Protein 8A4O (pdb70)

Sequence (194 aa):
PRNPEEFGIFLNNRYLLHNGEGLPKPKDVKETYPECCKWRKYGQWAWLDENNVQCYLGPSYKYHAYSPAKNFDPVPSIQRGACADTANPQDFPQGIPRYTISVPYYLYFNNFYDRRCKVRALVKVPQTDKEKEHWIQAWVVEHNGGNWSTKSGDLGPNGPQEGILDTKLYPKFLNSGDIGVLPNKVEWFFLDINTIG

Secondary structure (DSSP, 8-state):
--SSSSS--HHHHHHHHTTTTSPPPEEGGGG-TT-EEEEESEEEEE-TTS-B------SSEEEEE----B-HHHHHHHSTTTTSPP-TTPPSSS-SSEEEE-GGG-BTTTB--TT-EEEEEE---SS--SEEEEEEEEEE-----BTTBS---TTS------BTTTGGGG------SS-SSPEEEEETT-----

Radius of gyration: 16.45 Å; Cα contacts (8 Å, |Δi|>4): 404; chains: 1; bounding box: 41×44×44 Å

Foldseek 3Di:
DDVVPDDDPQVCCFFVPVVPPHDDAAAQCVVAVQQDQDDDVATARAGPVRHHAATAFEPRHKHFAKEFADACPVLCCPALQVPPDADPPRDDDDDPKEKAEESNHADSPPGHQAFFKKKWWQDDEPVDHTGIDIYTYRHYDQQQADLVGPHVDPRHDRGHMTYPVVVCSNDYPVDPRIHNTTIIMGGHPDDDGD

Nearest PDB structures (foldseek):
  8a4o-assembly1_D-2  TM=1.005E+00  e=1.040E-44  Ustilago hordei
  8a14-assembly2_D  TM=9.625E-01  e=1.846E-29  Mycosarcoma maydis
  6q6h-assembly1_A  TM=5.942E-01  e=3.708E+00  Homo sapiens
  6q6g-assembly1_A  TM=6.039E-01  e=3.708E+00  Homo sapiens

B-factor: mean 28.68, std 12.01, range [16.31, 94.93]

Solvent-accessible surface area: 10694 Å² total

Structure (mmCIF, N/CA/C/O backbone):
data_8A4O
#
_entry.id   8A4O
#
_cell.length_a   69.050
_cell.length_b   69.050
_cell.length_c   232.590
_cell.angle_alpha   90.000
_cell.angle_beta   90.000
_cell.angle_gamma   120.000
#
_symmetry.space_group_name_H-M   'P 61 2 2'
#
loop_
_entity.id
_entity.type
_entity.pdbx_description
1 polymer 'Effector protein Uvi2'
2 water water
#
loop_
_atom_site.group_PDB
_atom_site.id
_atom_site.type_symbol
_atom_site.label_atom_id
_atom_site.label_alt_id
_atom_site.label_comp_id
_atom_site.label_asym_id
_atom_site.label_entity_id
_atom_site.label_seq_id
_atom_site.pdbx_PDB_ins_code
_atom_site.Cartn_x
_atom_site.Cartn_y
_atom_site.Cartn_z
_atom_site.occupancy
_atom_site.B_iso_or_equiv
_atom_site.auth_seq_id
_atom_site.auth_comp_id
_atom_site.auth_asym_id
_atom_site.auth_atom_id
_atom_site.pdbx_PDB_model_num
ATOM 1 N N . PRO A 1 35 ? -6.72380 14.47067 22.97998 1.000 48.31475 47 PRO D N 1
ATOM 2 C CA . PRO A 1 35 ? -7.86505 14.03989 23.80879 1.000 48.03833 47 PRO D CA 1
ATOM 3 C C . PRO A 1 35 ? -8.92484 13.28828 23.00627 1.000 37.44634 47 PRO D C 1
ATOM 4 O O . PRO A 1 35 ? -9.04013 13.44490 21.79896 1.000 36.57190 47 PRO D O 1
ATOM 15 N N . ARG A 1 36 ? -9.71163 12.45734 23.69907 1.000 35.51699 48 ARG D N 1
ATOM 16 C CA . ARG A 1 36 ? -10.74842 11.66415 23.04316 1.000 28.79415 48 ARG D CA 1
ATOM 17 C C . ARG A 1 36 ? -11.84234 12.59537 22.48935 1.000 23.75067 48 ARG D C 1
ATOM 18 O O . ARG A 1 36 ? -12.37834 13.46814 23.18554 1.000 25.46145 48 ARG D O 1
ATOM 39 N N . ASN A 1 37 ? -12.21583 12.31603 21.27209 1.000 22.94355 49 ASN D N 1
ATOM 40 C CA . ASN A 1 37 ? -13.23130 13.10721 20.58669 1.000 22.03114 49 ASN D CA 1
ATOM 41 C C . ASN A 1 37 ? -14.10103 12.14804 19.82475 1.000 23.08331 49 ASN D C 1
ATOM 42 O O . ASN A 1 37 ? -13.64123 11.58677 18.79314 1.000 24.18499 49 ASN D O 1
ATOM 53 N N . PRO A 1 38 ? -15.35101 11.97947 20.16807 1.000 21.10737 50 PRO D N 1
ATOM 54 C CA . PRO A 1 38 ? -16.06471 12.69395 21.24141 1.000 21.05345 50 PRO D CA 1
ATOM 55 C C . PRO A 1 38 ? -15.54534 12.26506 22.62165 1.000 20.80982 50 PRO D C 1
ATOM 56 O O . PRO A 1 38 ? -14.96477 11.20525 22.85714 1.000 20.47249 50 PRO D O 1
ATOM 67 N N . GLU A 1 39 ? -15.77880 13.14982 23.62552 1.000 20.99968 51 GLU D N 1
ATOM 68 C CA A GLU A 1 39 ? -15.29008 12.89328 24.97902 0.662 20.35208 51 GLU D CA 1
ATOM 69 C CA B GLU A 1 39 ? -15.29348 12.89228 24.97507 0.338 20.83818 51 GLU D CA 1
ATOM 70 C C . GLU A 1 39 ? -15.93670 11.65256 25.55731 1.000 22.08788 51 GLU D C 1
ATOM 71 O O . GLU A 1 39 ? -15.26856 10.88377 26.26113 1.000 22.64309 51 GLU D O 1
ATOM 92 N N . PHE A 1 40 ? -17.22452 11.41894 25.22587 1.000 19.84769 52 PHE D N 1
ATOM 93 C CA . PHE A 1 40 ? -17.95730 10.29698 25.79219 1.000 20.15406 52 PHE D CA 1
ATOM 94 C C . PHE A 1 40 ? -18.72644 9.58794 24.69497 1.000 20.05469 52 PHE D C 1
ATOM 95 O O . PHE A 1 40 ? -19.04311 10.20852 23.66820 1.000 20.75461 52 PHE D O 1
ATOM 112 N N . GLY A 1 41 ? -19.06788 8.32822 24.94505 1.000 22.04437 53 GLY D N 1
ATOM 113 C CA . GLY A 1 41 ? -19.91819 7.61410 24.01130 1.000 20.71424 53 GLY D CA 1
ATOM 114 C C . GLY A 1 41 ? -19.14187 7.03001 22.83047 1.000 21.08671 53 GLY D C 1
ATOM 115 O O . GLY A 1 41 ? -17.88873 7.15326 22.69692 1.000 22.35799 53 GLY D O 1
ATOM 119 N N . ILE A 1 42 ? -19.94637 6.48598 21.89721 1.000 19.44312 54 ILE D N 1
ATOM 120 C CA . ILE A 1 42 ? -19.37442 5.84128 20.71845 1.000 20.35348 54 ILE D CA 1
ATOM 121 C C . ILE A 1 42 ? -18.74547 6.87350 19.80437 1.000 21.92329 54 ILE D C 1
ATOM 122 O O . ILE A 1 42 ? -19.11833 8.05713 19.76894 1.000 20.60340 54 ILE D O 1
ATOM 138 N N . PHE A 1 43 ? -17.88588 6.35674 18.92753 1.000 24.12283 55 PHE D N 1
ATOM 139 C CA . PHE A 1 43 ? -17.32247 7.10614 17.80304 1.000 21.06784 55 PHE D CA 1
ATOM 140 C C . PHE A 1 43 ? -18.35598 7.11007 16.68649 1.000 21.13622 55 PHE D C 1
ATOM 141 O O . PHE A 1 43 ? -18.39827 6.22813 15.83952 1.000 21.94230 55 PHE D O 1
ATOM 158 N N . LEU A 1 44 ? -19.22065 8.12806 16.68980 1.000 21.03131 56 LEU D N 1
ATOM 159 C CA . LEU A 1 44 ? -20.35545 8.20503 15.78142 1.000 21.37254 56 LEU D CA 1
ATOM 160 C C . LEU A 1 44 ? -19.87745 8.33466 14.34024 1.000 21.00126 56 LEU D C 1
ATOM 161 O O . LEU A 1 44 ? -20.42364 7.67280 13.43721 1.000 22.50437 56 LEU D O 1
ATOM 177 N N . ASN A 1 45 ? -18.80326 9.11306 14.08928 1.000 20.19103 57 ASN D N 1
ATOM 178 C CA . ASN A 1 45 ? -18.30136 9.23318 12.72884 1.000 21.27053 57 ASN D CA 1
ATOM 179 C C . ASN A 1 45 ? -17.89137 7.86614 12.18368 1.000 22.46434 57 ASN D C 1
ATOM 180 O O . ASN A 1 45 ? -18.25824 7.51184 11.04553 1.000 22.01894 57 ASN D O 1
ATOM 191 N N . ASN A 1 46 ? -17.17590 7.04533 12.96108 1.000 21.71337 58 ASN D N 1
ATOM 192 C CA . ASN A 1 46 ? -16.78050 5.73862 12.47566 1.000 23.18011 58 ASN D CA 1
ATOM 193 C C . ASN A 1 46 ? -17.99762 4.88003 12.14072 1.000 22.69561 58 ASN D C 1
ATOM 194 O O . ASN A 1 46 ? -17.94009 4.10125 11.16340 1.000 22.53993 58 ASN D O 1
ATOM 205 N N . ARG A 1 47 ? -19.08653 4.98130 12.91849 1.000 20.77270 59 ARG D N 1
ATOM 206 C CA . ARG A 1 47 ? -20.23090 4.15350 12.60974 1.000 21.98964 59 ARG D CA 1
ATOM 207 C C . ARG A 1 47 ? -20.79562 4.46871 11.22997 1.000 23.31942 59 ARG D C 1
ATOM 208 O O . ARG A 1 47 ? -21.21263 3.52117 10.53506 1.000 22.94149 59 ARG D O 1
ATOM 229 N N . TYR A 1 48 ? -20.72687 5.71199 10.78077 1.000 20.52898 60 TYR D N 1
ATOM 230 C CA . TYR A 1 48 ? -21.17588 6.05555 9.44257 1.000 20.54902 60 TYR D CA 1
ATOM 231 C C . TYR A 1 48 ? -20.08928 5.78106 8.40769 1.000 22.06908 60 TYR D C 1
ATOM 232 O O . TYR A 1 48 ? -20.40227 5.27315 7.32855 1.000 22.91394 60 TYR D O 1
ATOM 250 N N . LEU A 1 49 ? -18.88459 6.28285 8.62628 1.000 21.46950 61 LEU D N 1
ATOM 251 C CA . LEU A 1 49 ? -17.85718 6.18721 7.58899 1.000 22.46592 61 LEU D CA 1
ATOM 252 C C . LEU A 1 49 ? -17.44156 4.75355 7.34723 1.000 22.65677 61 LEU D C 1
ATOM 253 O O . LEU A 1 49 ? -17.07745 4.40480 6.20993 1.000 26.00679 61 LEU D O 1
ATOM 269 N N . LEU A 1 50 ? -17.37160 3.89243 8.35649 1.000 23.34549 62 LEU D N 1
ATOM 270 C CA . LEU A 1 50 ? -16.91832 2.51651 8.23572 1.000 24.41223 62 LEU D CA 1
ATOM 271 C C . LEU A 1 50 ? -18.05507 1.53243 8.20655 1.000 28.22657 62 LEU D C 1
ATOM 272 O O . LEU A 1 50 ? -17.84745 0.44280 7.68589 1.000 29.56046 62 LEU D O 1
ATOM 288 N N . HIS A 1 51 ? -19.25567 1.87879 8.74455 1.000 23.58221 63 HIS D N 1
ATOM 289 C CA . HIS A 1 51 ? -20.32082 0.89837 8.88076 1.000 22.79759 63 HIS D CA 1
ATOM 290 C C . HIS A 1 51 ? -21.66758 1.41907 8.43134 1.000 22.80738 63 HIS D C 1
ATOM 291 O O . HIS A 1 51 ? -22.68821 0.75273 8.63378 1.000 24.44968 63 HIS D O 1
ATOM 305 N N . ASN A 1 52 ? -21.68590 2.53267 7.69674 1.000 22.99974 64 ASN D N 1
ATOM 306 C CA . ASN A 1 52 ? -22.89395 2.99844 7.01135 1.000 22.43650 64 ASN D CA 1
ATOM 307 C C . ASN A 1 52 ? -24.05160 3.27859 7.95661 1.000 22.61165 64 ASN D C 1
ATOM 308 O O . ASN A 1 52 ? -25.20128 3.21501 7.55083 1.000 23.96699 64 ASN D O 1
ATOM 319 N N . GLY A 1 53 ? -23.78730 3.49629 9.24497 1.000 22.30345 65 GLY D N 1
ATOM 320 C CA . GLY A 1 53 ? -24.87956 3.76685 10.16731 1.000 24.74724 65 GLY D CA 1
ATOM 321 C C . GLY A 1 53 ? -25.46531 2.51170 10.79026 1.000 23.22191 65 GLY D C 1
ATOM 322 O O . GLY A 1 53 ? -26.57547 2.57797 11.37810 1.000 24.24183 65 GLY D O 1
ATOM 326 N N . GLU A 1 54 ? -24.83059 1.34476 10.56013 1.000 23.02526 66 GLU D N 1
ATOM 327 C CA . GLU A 1 54 ? -25.41593 0.10252 11.01358 1.000 23.52747 66 GLU D CA 1
ATOM 328 C C . GLU A 1 54 ? -25.64624 0.17734 12.53327 1.000 24.12687 66 GLU D C 1
ATOM 329 O O . GLU A 1 54 ? -24.84775 0.70066 13.27883 1.000 24.03390 66 GLU D O 1
ATOM 335 N N . GLY A 1 55 ? -26.74220 -0.33487 12.93656 1.000 23.09161 67 GLY D N 1
ATOM 336 C CA . GLY A 1 55 ? -27.11933 -0.45119 14.33257 1.000 23.59953 67 GLY D CA 1
ATOM 337 C C . GLY A 1 55 ? -27.74611 0.78973 14.88956 1.000 25.18383 67 GLY D C 1
ATOM 338 O O . GLY A 1 55 ? -28.07948 0.81579 16.08224 1.000 28.49846 67 GLY D O 1
ATOM 342 N N . LEU A 1 56 ? -27.94057 1.81062 14.13716 1.000 23.65848 68 LEU D N 1
ATOM 343 C CA . LEU A 1 56 ? -28.55278 3.07350 14.52943 1.000 23.15587 68 LEU D CA 1
ATOM 344 C C . LEU A 1 56 ? -29.89421 3.21142 13.83331 1.000 24.68085 68 LEU D C 1
ATOM 345 O O . LEU A 1 56 ? -30.13613 2.60120 12.78158 1.000 26.68637 68 LEU D O 1
ATOM 361 N N . PRO A 1 57 ? -30.81024 3.97918 14.37846 1.000 24.43378 69 PRO D N 1
ATOM 362 C CA . PRO A 1 57 ? -32.13971 4.09395 13.77495 1.000 26.45637 69 PRO D CA 1
ATOM 363 C C . PRO A 1 57 ? -32.08146 4.69891 12.39130 1.000 24.88650 69 PRO D C 1
ATOM 364 O O . PRO A 1 57 ? -31.20626 5.49517 12.07474 1.000 26.57672 69 PRO D O 1
ATOM 375 N N . LYS A 1 58 ? -33.09250 4.35338 11.59381 1.000 27.37288 70 LYS D N 1
ATOM 376 C CA . LYS A 1 58 ? -33.26310 5.00511 10.30902 1.000 27.76995 70 LYS D CA 1
ATOM 377 C C . LYS A 1 58 ? -33.60092 6.48724 10.51476 1.000 27.35970 70 LYS D C 1
ATOM 378 O O . LYS A 1 58 ? -34.26993 6.86211 11.47661 1.000 25.55044 70 LYS D O 1
ATOM 397 N N . PRO A 1 59 ? -33.17958 7.34671 9.61456 1.000 23.66007 71 PRO D N 1
ATOM 398 C CA . PRO A 1 59 ? -33.34520 8.77486 9.84940 1.000 23.03425 71 PRO D CA 1
ATOM 399 C C . PRO A 1 59 ? -34.74592 9.28325 9.65716 1.000 23.19483 71 PRO D C 1
ATOM 400 O O . PRO A 1 59 ? -35.47802 8.81411 8.78766 1.000 24.56133 71 PRO D O 1
ATOM 411 N N . LYS A 1 60 ? -35.04094 10.33900 10.38668 1.000 22.69929 72 LYS D N 1
ATOM 412 C CA . LYS A 1 60 ? -36.19606 11.20140 10.18034 1.000 21.52913 72 LYS D CA 1
ATOM 413 C C . LYS A 1 60 ? -35.66027 12.51340 9.61979 1.000 21.52479 72 LYS D C 1
ATOM 414 O O . LYS A 1 60 ? -34.45209 12.72952 9.51170 1.000 22.06927 72 LYS D O 1
ATOM 433 N N . ASP A 1 61 ? -36.56147 13.38605 9.16657 1.000 22.84122 73 ASP D N 1
ATOM 434 C CA . ASP A 1 61 ? -36.18594 14.67855 8.59673 1.000 20.96171 73 ASP D CA 1
ATOM 435 C C . ASP A 1 61 ? -36.14600 15.69210 9.74015 1.000 21.10587 73 ASP D C 1
ATOM 436 O O . ASP A 1 61 ? -37.14937 15.88453 10.44564 1.000 21.20376 73 ASP D O 1
ATOM 445 N N . VAL A 1 62 ? -35.08926 16.48857 9.81279 1.000 19.11239 74 VAL D N 1
ATOM 446 C CA . VAL A 1 62 ? -35.00662 17.57811 10.80008 1.000 19.08151 74 VAL D CA 1
ATOM 447 C C . VAL A 1 62 ? -36.12905 18.59132 10.66014 1.000 19.95710 74 VAL D C 1
ATOM 448 O O . VAL A 1 62 ? -36.51616 19.21963 11.66649 1.000 19.91739 74 VAL D O 1
ATOM 461 N N . LYS A 1 63 ? -36.74290 18.74090 9.48605 1.000 20.31842 75 LYS D N 1
ATOM 462 C CA . LYS A 1 63 ? -37.90083 19.63898 9.40752 1.000 23.37361 75 LYS D CA 1
ATOM 463 C C . LYS A 1 63 ? -38.99338 19.23341 10.38584 1.000 23.28756 75 LYS D C 1
ATOM 464 O O . LYS A 1 63 ? -39.67912 20.10490 10.96884 1.000 24.60252 75 LYS D O 1
ATOM 483 N N . GLU A 1 64 ? -39.15500 17.95078 10.68630 1.000 21.55305 76 GLU D N 1
ATOM 484 C CA . GLU A 1 64 ? -40.21323 17.54037 11.61824 1.000 25.77078 76 GLU D CA 1
ATOM 485 C C . GLU A 1 64 ? -39.94054 17.93408 13.04371 1.000 23.66472 76 GLU D C 1
ATOM 486 O O . GLU A 1 64 ? -40.87180 17.89718 13.89563 1.000 26.49966 76 GLU D O 1
ATOM 498 N N . THR A 1 65 ? -38.70857 18.31302 13.35693 1.000 20.18182 77 THR D N 1
ATOM 499 C CA . THR A 1 65 ? -38.39241 18.75208 14.70156 1.000 20.85502 77 THR D CA 1
ATOM 500 C C . THR A 1 65 ? -38.96534 20.12508 14.96826 1.000 22.75347 77 THR D C 1
ATOM 501 O O . THR A 1 65 ? -39.04749 20.56194 16.13912 1.000 21.92571 77 THR D O 1
ATOM 512 N N . TYR A 1 66 ? -39.26818 20.91264 13.95143 1.000 20.71692 78 TYR D N 1
ATOM 513 C CA . TYR A 1 66 ? -39.71881 22.30921 14.13098 1.000 20.03700 78 TYR D CA 1
ATOM 514 C C . TYR A 1 66 ? -40.58521 22.74875 12.94231 1.000 20.85294 78 TYR D C 1
ATOM 515 O O . TYR A 1 66 ? -40.19079 23.63448 12.14627 1.000 21.60397 78 TYR D O 1
ATOM 533 N N . PRO A 1 67 ? -41.79138 22.20031 12.80895 1.000 21.71776 79 PRO D N 1
ATOM 534 C CA . PRO A 1 67 ? -42.64028 22.54140 11.67489 1.000 23.06110 79 PRO D CA 1
ATOM 535 C C . PRO A 1 67 ? -42.93948 24.03549 11.60410 1.000 22.87121 79 PRO D C 1
ATOM 536 O O . PRO A 1 67 ? -43.13397 24.58106 10.48798 1.000 24.09038 79 PRO D O 1
ATOM 547 N N . GLU A 1 68 ? -43.02120 24.71189 12.74531 1.000 22.03993 80 GLU D N 1
ATOM 548 C CA . GLU A 1 68 ? -43.40249 26.11198 12.75852 1.000 22.36755 80 GLU D CA 1
ATOM 549 C C . GLU A 1 68 ? -42.21162 27.02323 12.50426 1.000 20.25555 80 GLU D C 1
ATOM 550 O O . GLU A 1 68 ? -42.41740 28.23536 12.45398 1.000 20.79982 80 GLU D O 1
ATOM 562 N N . CYS A 1 69 ? -41.01304 26.48669 12.22495 1.000 19.67155 81 CYS D N 1
ATOM 563 C CA A CYS A 1 69 ? -39.90144 27.34760 11.85829 0.500 19.38015 81 CYS D CA 1
ATOM 564 C CA B CYS A 1 69 ? -39.90144 27.34759 11.85829 0.500 19.37929 81 CYS D CA 1
ATOM 565 C C . CYS A 1 69 ? -39.98806 27.44859 10.33399 1.000 19.47609 81 CYS D C 1
ATOM 566 O O . CYS A 1 69 ? -39.66986 26.51138 9.60179 1.000 20.86994 81 CYS D O 1
ATOM 577 N N . LYS A 1 70 ? -40.48317 28.58153 9.86503 1.000 18.69578 82 LYS D N 1
ATOM 578 C CA . LYS A 1 70 ? -40.84977 28.84019 8.46399 1.000 18.58080 82 LYS D CA 1
ATOM 579 C C . LYS A 1 70 ? -40.25753 30.14448 7.95996 1.000 18.70183 82 LYS D C 1
ATOM 580 O O . LYS A 1 70 ? -39.86507 31.01432 8.73374 1.000 19.34373 82 LYS D O 1
ATOM 599 N N . TRP A 1 71 ? -40.27287 30.31668 6.62780 1.000 17.92397 83 TRP D N 1
ATOM 600 C CA . TRP A 1 71 ? -39.86597 31.55044 5.98692 1.000 18.78856 83 TRP D CA 1
ATOM 601 C C . TRP A 1 71 ? -41.02393 32.49620 6.09330 1.000 19.26902 83 TRP D C 1
ATOM 602 O O . TRP A 1 71 ? -42.10223 32.26718 5.53893 1.000 20.57182 83 TRP D O 1
ATOM 623 N N . ARG A 1 72 ? -40.84319 33.56290 6.84679 1.000 18.61333 84 ARG D N 1
ATOM 624 C CA . ARG A 1 72 ? -41.90235 34.50613 7.15345 1.000 18.82106 84 ARG D CA 1
ATOM 625 C C . ARG A 1 72 ? -41.37900 35.91860 7.12479 1.000 20.63867 84 ARG D C 1
ATOM 626 O O . ARG A 1 72 ? -40.19519 36.16072 7.24030 1.000 20.86644 84 ARG D O 1
ATOM 647 N N . LYS A 1 73 ? -42.26559 36.88892 6.94964 1.000 19.36480 85 LYS D N 1
ATOM 648 C CA . LYS A 1 73 ? -41.91351 38.30851 6.88615 1.000 20.76414 85 LYS D CA 1
ATOM 649 C C . LYS A 1 73 ? -42.21931 38.97812 8.22822 1.000 23.64970 85 LYS D C 1
ATOM 650 O O . LYS A 1 73 ? -43.35280 38.91966 8.73305 1.000 22.38591 85 LYS D O 1
ATOM 669 N N . TYR A 1 74 ? -41.22282 39.60715 8.83105 1.000 22.95414 86 TYR D N 1
ATOM 670 C CA . TYR A 1 74 ? -41.40793 40.47385 10.03803 1.000 20.97667 86 TYR D CA 1
ATOM 671 C C . TYR A 1 74 ? -40.56923 41.76586 9.78345 1.000 25.33515 86 TYR D C 1
ATOM 672 O O . TYR A 1 74 ? -39.35099 41.80360 10.15401 1.000 30.32175 86 TYR D O 1
ATOM 690 N N . GLY A 1 75 ? -41.09047 42.61978 8.93804 1.000 30.87879 87 GLY D N 1
ATOM 691 C CA . GLY A 1 75 ? -40.11765 43.63622 8.51206 1.000 43.16686 87 GLY D CA 1
ATOM 692 C C . GLY A 1 75 ? -39.14474 43.19180 7.45341 1.000 32.68732 87 GLY D C 1
ATOM 693 O O . GLY A 1 75 ? -39.27657 43.68964 6.32208 1.000 41.33440 87 GLY D O 1
ATOM 697 N N . GLN A 1 76 ? -38.34417 42.10524 7.72144 1.000 29.47429 88 GLN D N 1
ATOM 698 C CA . GLN A 1 76 ? -37.66365 41.43192 6.59877 1.000 28.35885 88 GLN D CA 1
ATOM 699 C C . GLN A 1 76 ? -38.09946 39.97273 6.56644 1.000 23.40839 88 GLN D C 1
ATOM 700 O O . GLN A 1 76 ? -38.57483 39.42597 7.54984 1.000 22.33422 88 GLN D O 1
ATOM 714 N N . TRP A 1 77 ? -37.88384 39.28789 5.45653 1.000 20.43652 89 TRP D N 1
ATOM 715 C CA . TRP A 1 77 ? -38.06805 37.82767 5.38753 1.000 19.55029 89 TRP D CA 1
ATOM 716 C C . TRP A 1 77 ? -36.92885 37.09660 6.11386 1.000 21.83130 89 TRP D C 1
ATOM 717 O O . TRP A 1 77 ? -35.73344 37.46773 5.99032 1.000 22.81927 89 TRP D O 1
ATOM 738 N N . ALA A 1 78 ? -37.30684 36.10357 6.89876 1.000 19.33285 90 ALA D N 1
ATOM 739 C CA . ALA A 1 78 ? -36.35222 35.38930 7.76236 1.000 18.30701 90 ALA D CA 1
ATOM 740 C C . ALA A 1 78 ? -36.96343 34.08158 8.17161 1.000 18.03932 90 ALA D C 1
ATOM 741 O O . ALA A 1 78 ? -38.18666 33.91167 8.13132 1.000 19.31873 90 ALA D O 1
ATOM 748 N N . TRP A 1 79 ? -36.13415 33.20293 8.75910 1.000 19.03249 91 TRP D N 1
ATOM 749 C CA . TRP A 1 79 ? -36.63729 31.99669 9.43855 1.000 19.18978 91 TRP D CA 1
ATOM 750 C C . TRP A 1 79 ? -37.19253 32.38477 10.82870 1.000 17.87563 91 TRP D C 1
ATOM 751 O O . TRP A 1 79 ? -36.42388 32.83417 11.71204 1.000 18.97720 91 TRP D O 1
ATOM 772 N N . LEU A 1 80 ? -38.49852 32.28813 10.98495 1.000 18.28461 92 LEU D N 1
ATOM 773 C CA . LEU A 1 80 ? -39.21721 32.76648 12.15874 1.000 17.78577 92 LEU D CA 1
ATOM 774 C C . LEU A 1 80 ? -40.26744 31.75114 12.55342 1.000 18.41918 92 LEU D C 1
ATOM 775 O O . LEU A 1 80 ? -40.90623 31.08934 11.72339 1.000 19.19577 92 LEU D O 1
ATOM 791 N N . ASP A 1 81 ? -40.52002 31.67672 13.86605 1.000 18.88218 93 ASP D N 1
ATOM 792 C CA . ASP A 1 81 ? -41.56762 30.78440 14.36557 1.000 19.00416 93 ASP D CA 1
ATOM 793 C C . ASP A 1 81 ? -42.93677 31.48494 14.34177 1.000 19.64111 93 ASP D C 1
ATOM 794 O O . ASP A 1 81 ? -43.08529 32.58843 13.80726 1.000 20.30743 93 ASP D O 1
ATOM 803 N N . GLU A 1 82 ? -43.94739 30.85092 14.92797 1.000 20.29962 94 GLU D N 1
ATOM 804 C CA . GLU A 1 82 ? -45.31364 31.36442 14.88081 1.000 21.35972 94 GLU D CA 1
ATOM 805 C C . GLU A 1 82 ? -45.52287 32.57843 15.77200 1.000 21.61025 94 GLU D C 1
ATOM 806 O O . GLU A 1 82 ? -46.59218 33.19532 15.71670 1.000 23.28752 94 GLU D O 1
ATOM 818 N N . ASN A 1 83 ? -44.50449 32.91675 16.58997 1.000 20.67295 95 ASN D N 1
ATOM 819 C CA . ASN A 1 83 ? -44.52098 34.11104 17.44245 1.000 21.21174 95 ASN D CA 1
ATOM 820 C C . ASN A 1 83 ? -43.49980 35.13169 16.95926 1.000 21.84848 95 ASN D C 1
ATOM 821 O O . ASN A 1 83 ? -43.18150 36.09953 17.68225 1.000 22.56186 95 ASN D O 1
ATOM 832 N N . ASN A 1 84 ? -43.03819 34.95614 15.72250 1.000 19.54754 96 ASN D N 1
ATOM 833 C CA . ASN A 1 84 ? -42.07965 35.85355 15.12165 1.000 19.80459 96 ASN D CA 1
ATOM 834 C C . ASN A 1 84 ? -40.75445 35.86927 15.87547 1.000 21.09098 96 ASN D C 1
ATOM 835 O O . ASN A 1 84 ? -40.05447 36.88493 15.85008 1.000 21.05712 96 ASN D O 1
ATOM 846 N N . VAL A 1 85 ? -40.36508 34.74090 16.47701 1.000 19.76611 97 VAL D N 1
ATOM 847 C CA . VAL A 1 85 ? -39.04034 34.62421 17.08804 1.000 18.76064 97 VAL D CA 1
ATOM 848 C C . VAL A 1 85 ? -38.12366 33.90495 16.13062 1.000 17.77461 97 VAL D C 1
ATOM 849 O O . VAL A 1 85 ? -38.49194 32.86585 15.55509 1.000 18.56957 97 VAL D O 1
ATOM 862 N N . GLN A 1 86 ? -36.91729 34.43870 15.94743 1.000 18.44705 98 GLN D N 1
ATOM 863 C CA . GLN A 1 86 ? -35.88399 33.80334 15.11270 1.000 18.14607 98 GLN D CA 1
ATOM 864 C C . GLN A 1 86 ? -35.72834 32.35080 15.46210 1.000 17.63950 98 GLN D C 1
ATOM 865 O O . GLN A 1 86 ? -35.65387 32.05200 16.68218 1.000 18.09789 98 GLN D O 1
ATOM 879 N N . CYS A 1 87 ? -35.60414 31.45410 14.51845 1.000 17.68817 99 CYS D N 1
ATOM 880 C CA . CYS A 1 87 ? -35.49076 30.04232 14.80596 1.000 17.70252 99 CYS D CA 1
ATOM 881 C C . CYS A 1 87 ? -34.51073 29.41309 13.85771 1.000 18.34148 99 CYS D C 1
ATOM 882 O O . CYS A 1 87 ? -34.33108 29.91194 12.73328 1.000 18.67243 99 CYS D O 1
ATOM 889 N N . TYR A 1 88 ? -33.88516 28.30711 14.27239 1.000 17.88307 100 TYR D N 1
ATOM 890 C CA . TYR A 1 88 ? -32.94554 27.57823 13.43698 1.000 17.46355 100 TYR D CA 1
ATOM 891 C C . TYR A 1 88 ? -33.01263 26.13194 13.80760 1.000 18.74235 100 TYR D C 1
ATOM 892 O O . TYR A 1 88 ? -33.60044 25.79515 14.85315 1.000 19.64527 100 TYR D O 1
ATOM 910 N N . LEU A 1 89 ? -32.46037 25.26146 12.97882 1.000 18.50452 101 LEU D N 1
ATOM 911 C CA . LEU A 1 89 ? -32.52862 23.82443 13.10558 1.000 17.36742 101 LEU D CA 1
ATOM 912 C C . LEU A 1 89 ? -31.20627 23.17842 13.41799 1.000 18.49825 101 LEU D C 1
ATOM 913 O O . LEU A 1 89 ? -30.16302 23.69973 13.08775 1.000 20.14785 101 LEU D O 1
ATOM 929 N N . GLY A 1 90 ? -31.24500 21.98986 14.02987 1.000 19.36426 102 GLY D N 1
ATOM 930 C CA . GLY A 1 90 ? -30.01516 21.27357 14.40118 1.000 19.98921 102 GLY D CA 1
ATOM 931 C C . GLY A 1 90 ? -30.04664 19.80911 13.96352 1.000 19.07428 102 GLY D C 1
ATOM 932 O O . GLY A 1 90 ? -30.33113 18.89975 14.77156 1.000 19.69234 102 GLY D O 1
ATOM 936 N N . PRO A 1 91 ? -29.85007 19.55744 12.66998 1.000 18.04705 103 PRO D N 1
ATOM 937 C CA . PRO A 1 91 ? -29.85350 18.16177 12.19252 1.000 17.50792 103 PRO D CA 1
ATOM 938 C C . PRO A 1 91 ? -28.75879 17.34163 12.87312 1.000 17.70643 103 PRO D C 1
ATOM 939 O O . PRO A 1 91 ? -27.62704 17.77417 13.01514 1.000 18.13591 103 PRO D O 1
ATOM 950 N N . SER A 1 92 ? -29.12521 16.10388 13.26993 1.000 18.11355 104 SER D N 1
ATOM 951 C CA . SER A 1 92 ? -28.32148 15.18330 14.02054 1.000 16.48457 104 SER D CA 1
ATOM 952 C C . SER A 1 92 ? -28.35875 13.84682 13.28987 1.000 17.39623 104 SER D C 1
ATOM 953 O O . SER A 1 92 ? -29.10387 13.65417 12.33471 1.000 17.44080 104 SER D O 1
ATOM 961 N N . TYR A 1 93 ? -27.66083 12.84350 13.87580 1.000 17.49581 105 TYR D N 1
ATOM 962 C CA . TYR A 1 93 ? -27.69754 11.53476 13.22477 1.000 18.52552 105 TYR D CA 1
ATOM 963 C C . TYR A 1 93 ? -29.10600 10.94793 13.20999 1.000 18.44804 105 TYR D C 1
ATOM 964 O O . TYR A 1 93 ? -29.35446 10.08406 12.38624 1.000 20.17322 105 TYR D O 1
ATOM 982 N N . LYS A 1 94 ? -30.00169 11.35173 14.10193 1.000 18.47139 106 LYS D N 1
ATOM 983 C CA . LYS A 1 94 ? -31.37401 10.89225 14.10323 1.000 19.24738 106 LYS D CA 1
ATOM 984 C C . LYS A 1 94 ? -32.27187 11.69575 13.17348 1.000 19.03265 106 LYS D C 1
ATOM 985 O O . LYS A 1 94 ? -33.25251 11.12595 12.69379 1.000 21.60842 106 LYS D O 1
ATOM 1004 N N . TYR A 1 95 ? -31.99436 12.98299 12.94597 1.000 18.80063 107 TYR D N 1
ATOM 1005 C CA . TYR A 1 95 ? -32.84056 13.88634 12.14917 1.000 17.97875 107 TYR D CA 1
ATOM 1006 C C . TYR A 1 95 ? -31.96246 14.53964 11.11637 1.000 18.97643 107 TYR D C 1
ATOM 1007 O O . TYR A 1 95 ? -31.30567 15.55036 11.38364 1.000 17.98361 107 TYR D O 1
ATOM 1025 N N . HIS A 1 96 ? -31.86548 13.91675 9.94139 1.000 18.78175 108 HIS D N 1
ATOM 1026 C CA . HIS A 1 96 ? -31.00079 14.44729 8.89674 1.000 17.63986 108 HIS D CA 1
ATOM 1027 C C . HIS A 1 96 ? -31.67680 15.65734 8.22595 1.000 18.11451 108 HIS D C 1
ATOM 1028 O O . HIS A 1 96 ? -32.91164 15.78489 8.14792 1.000 19.71311 108 HIS D O 1
ATOM 1043 N N . ALA A 1 97 ? -30.83918 16.51291 7.66263 1.000 17.87135 109 ALA D N 1
ATOM 1044 C CA . ALA A 1 97 ? -31.24403 17.57278 6.75742 1.000 17.76697 109 ALA D CA 1
ATOM 1045 C C . ALA A 1 97 ? -31.17880 17.06526 5.34339 1.000 18.68571 109 ALA D C 1
ATOM 1046 O O . ALA A 1 97 ? -30.26846 16.30934 5.00213 1.000 19.85002 109 ALA D O 1
ATOM 1053 N N . TYR A 1 98 ? -32.08195 17.54643 4.52106 1.000 18.54132 110 TYR D N 1
ATOM 1054 C CA . TYR A 1 98 ? -32.11351 17.23936 3.09806 1.000 17.96071 110 TYR D CA 1
ATOM 1055 C C . TYR A 1 98 ? -32.21706 18.57608 2.37904 1.000 18.65611 110 TYR D C 1
ATOM 1056 O O . TYR A 1 98 ? -33.24480 19.26148 2.42270 1.000 20.83944 110 TYR D O 1
ATOM 1074 N N . SER A 1 99 ? -31.10325 18.99596 1.74146 1.000 17.81352 111 SER D N 1
ATOM 1075 C CA . SER A 1 99 ? -30.93997 20.37086 1.34590 1.000 17.29607 111 SER D CA 1
ATOM 1076 C C . SER A 1 99 ? -30.58169 20.55054 -0.13272 1.000 19.79384 111 SER D C 1
ATOM 1077 O O . SER A 1 99 ? -29.77205 19.78655 -0.66018 1.000 19.62242 111 SER D O 1
ATOM 1085 N N . PRO A 1 100 ? -31.15183 21.53082 -0.82785 1.000 18.89941 112 PRO D N 1
ATOM 1086 C CA . PRO A 1 100 ? -30.71931 21.80520 -2.19942 1.000 19.10929 112 PRO D CA 1
ATOM 1087 C C . PRO A 1 100 ? -29.30990 22.41010 -2.20222 1.000 18.48280 112 PRO D C 1
ATOM 1088 O O . PRO A 1 100 ? -28.99561 23.22764 -1.33248 1.000 20.43337 112 PRO D O 1
ATOM 1099 N N . ALA A 1 101 ? -28.43912 21.95762 -3.08754 1.000 18.93546 113 ALA D N 1
ATOM 1100 C CA . ALA A 1 101 ? -27.00225 22.27709 -2.98506 1.000 19.31356 113 ALA D CA 1
ATOM 1101 C C . ALA A 1 101 ? -26.40984 22.82545 -4.26339 1.000 19.66376 113 ALA D C 1
ATOM 1102 O O . ALA A 1 101 ? -26.61923 22.25984 -5.34250 1.000 21.12580 113 ALA D O 1
ATOM 1109 N N . LYS A 1 102 ? -25.65068 23.88717 -4.14708 1.000 19.74541 114 LYS D N 1
ATOM 1110 C CA . LYS A 1 102 ? -24.77707 24.45239 -5.16787 1.000 18.52600 114 LYS D CA 1
ATOM 1111 C C . LYS A 1 102 ? -23.33209 24.11014 -4.83170 1.000 20.41900 114 LYS D C 1
ATOM 1112 O O . LYS A 1 102 ? -23.05070 23.56660 -3.75482 1.000 20.46170 114 LYS D O 1
ATOM 1131 N N . ASN A 1 103 ? -22.40915 24.45628 -5.69437 1.000 20.99885 115 ASN D N 1
ATOM 1132 C CA . ASN A 1 103 ? -20.99903 24.30972 -5.36657 1.000 21.74739 115 ASN D CA 1
ATOM 1133 C C . ASN A 1 103 ? -20.43840 25.66840 -4.89570 1.000 20.85797 115 ASN D C 1
ATOM 1134 O O . ASN A 1 103 ? -20.99102 26.75128 -5.10713 1.000 22.51834 115 ASN D O 1
ATOM 1145 N N . PHE A 1 104 ? -19.27012 25.58336 -4.26274 1.000 19.47274 116 PHE D N 1
ATOM 1146 C CA . PHE A 1 104 ? -18.48931 26.78979 -3.92374 1.000 18.74261 116 PHE D CA 1
ATOM 1147 C C . PHE A 1 104 ? -16.99560 26.43370 -3.85817 1.000 18.20118 116 PHE D C 1
ATOM 1148 O O . PHE A 1 104 ? -16.60238 25.28977 -3.65505 1.000 19.71795 116 PHE D O 1
ATOM 1165 N N . ASP A 1 105 ? -16.18420 27.51096 -3.99315 1.000 21.08534 117 ASP D N 1
ATOM 1166 C CA . ASP A 1 105 ? -14.73485 27.44072 -3.90884 1.000 20.32471 117 ASP D CA 1
ATOM 1167 C C . ASP A 1 105 ? -14.34356 27.62148 -2.45369 1.000 20.68095 117 ASP D C 1
ATOM 1168 O O . ASP A 1 105 ? -14.51864 28.73269 -1.91740 1.000 21.43752 117 ASP D O 1
ATOM 1177 N N . PRO A 1 106 ? -13.82845 26.61444 -1.76324 1.000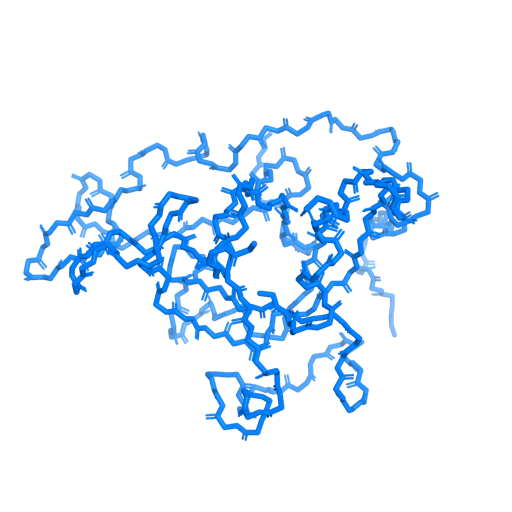 20.27481 118 PRO D N 1
ATOM 1178 C CA . PRO A 1 106 ? -13.53526 26.80101 -0.33136 1.000 21.45574 118 PRO D CA 1
ATOM 1179 C C . PRO A 1 106 ? -12.35036 27.69140 -0.07779 1.000 20.14662 118 PRO D C 1
ATOM 1180 O O . PRO A 1 106 ? -12.25005 28.21240 1.05565 1.000 21.06502 118 PRO D O 1
ATOM 1191 N N . VAL A 1 107 ? -11.45434 27.97279 -1.00426 1.000 19.41441 119 VAL D N 1
ATOM 1192 C CA . VAL A 1 107 ? -10.22853 28.73978 -0.73699 1.000 20.61565 119 VAL D CA 1
ATOM 1193 C C . VAL A 1 107 ? -10.55184 30.17958 -0.33181 1.000 22.54279 119 VAL D C 1
ATOM 1194 O O . VAL A 1 107 ? -10.14064 30.56725 0.78988 1.000 21.78816 119 VAL D O 1
ATOM 1207 N N . PRO A 1 108 ? -11.34675 30.96149 -1.04505 1.000 21.41596 120 PRO D N 1
ATOM 1208 C CA . PRO A 1 108 ? -11.64621 32.34599 -0.55599 1.000 22.96507 120 PRO D CA 1
ATOM 1209 C C . PRO A 1 108 ? -12.46722 32.30741 0.70398 1.000 24.29655 120 PRO D C 1
ATOM 1210 O O . PRO A 1 108 ? -12.34014 33.24105 1.51023 1.000 25.28981 120 PRO D O 1
ATOM 1221 N N . SER A 1 109 ? -13.28502 31.28989 0.91622 1.000 22.79743 121 SER D N 1
ATOM 1222 C CA . SER A 1 109 ? -14.05206 31.21105 2.15947 1.000 23.25110 121 SER D CA 1
ATOM 1223 C C . SER A 1 109 ? -13.12375 31.02752 3.32877 1.000 23.66007 121 SER D C 1
ATOM 1224 O O . SER A 1 109 ? -13.27485 31.69011 4.38920 1.000 24.15059 121 SER D O 1
ATOM 1232 N N . ILE A 1 110 ? -12.16365 30.11261 3.23012 1.000 23.39197 122 ILE D N 1
ATOM 1233 C CA . ILE A 1 110 ? -11.21471 29.86856 4.29453 1.000 25.55008 122 ILE D CA 1
ATOM 1234 C C . ILE A 1 110 ? -10.41615 31.13584 4.57851 1.000 29.88171 122 ILE D C 1
ATOM 1235 O O . ILE A 1 110 ? -10.14044 31.45734 5.76539 1.000 29.09559 122 ILE D O 1
ATOM 1251 N N . GLN A 1 111 ? -10.06588 31.90468 3.53691 1.000 24.91820 123 GLN D N 1
ATOM 1252 C CA . GLN A 1 111 ? -9.27206 33.09620 3.71559 1.000 26.39014 123 GLN D CA 1
ATOM 1253 C C . GLN A 1 111 ? -10.04897 34.24942 4.31121 1.000 29.02439 123 GLN D C 1
ATOM 1254 O O . GLN A 1 111 ? -9.47709 34.99193 5.12982 1.000 29.60215 123 GLN D O 1
ATOM 1268 N N . ARG A 1 112 ? -11.29940 34.48643 3.86712 1.000 24.80004 124 ARG D N 1
ATOM 1269 C CA . ARG A 1 112 ? -11.96231 35.75759 4.15815 1.000 27.36688 124 ARG D CA 1
ATOM 1270 C C . ARG A 1 112 ? -13.48451 35.63852 4.28004 1.000 25.76333 124 ARG D C 1
ATOM 1271 O O . ARG A 1 112 ? -14.16215 36.68162 4.35604 1.000 29.02169 124 ARG D O 1
ATOM 1292 N N . GLY A 1 113 ? -14.03937 34.44092 4.36667 1.000 24.85601 125 GLY D N 1
ATOM 1293 C CA . GLY A 1 113 ? -15.48153 34.23114 4.50604 1.000 22.95612 125 GLY D CA 1
ATOM 1294 C C . GLY A 1 113 ? -15.93112 34.31796 5.97579 1.000 23.78019 125 GLY D C 1
ATOM 1295 O O . GLY A 1 113 ? -15.21653 34.79987 6.84896 1.000 24.92293 125 GLY D O 1
ATOM 1299 N N . ALA A 1 114 ? -17.09850 33.81575 6.21116 1.000 22.12062 126 ALA D N 1
ATOM 1300 C CA . ALA A 1 114 ? -17.79874 34.00460 7.50387 1.000 23.20814 126 ALA D CA 1
ATOM 1301 C C . ALA A 1 114 ? -17.12869 33.31569 8.63658 1.000 26.08005 126 ALA D C 1
ATOM 1302 O O . ALA A 1 114 ? -17.30243 33.73812 9.76998 1.000 23.85786 126 ALA D O 1
ATOM 1309 N N . CYS A 1 115 ? -16.29008 32.36768 8.37399 1.000 21.51729 127 CYS D N 1
ATOM 1310 C CA . CYS A 1 115 ? -15.61863 31.56440 9.35972 1.000 21.88709 127 CYS D CA 1
ATOM 1311 C C . CYS A 1 115 ? -14.11089 31.78997 9.40699 1.000 25.44328 127 CYS D C 1
ATOM 1312 O O . CYS A 1 115 ? -13.41691 31.12811 10.18461 1.000 26.45721 127 CYS D O 1
ATOM 1319 N N . ALA A 1 116 ? -13.62220 32.83714 8.72143 1.000 24.41333 128 ALA D N 1
ATOM 1320 C CA . ALA A 1 116 ? -12.18632 32.97041 8.52739 1.000 26.82152 128 ALA D CA 1
ATOM 1321 C C . ALA A 1 116 ? -11.48838 33.33671 9.82277 1.000 30.75841 128 ALA D C 1
ATOM 1322 O O . ALA A 1 116 ? -10.29996 33.04918 9.97837 1.000 35.62029 128 ALA D O 1
ATOM 1329 N N . ASP A 1 117 ? -12.17185 33.99140 10.76096 1.000 26.02819 129 ASP D N 1
ATOM 1330 C CA . ASP A 1 117 ? -11.56985 34.38163 12.03246 1.000 29.30902 129 ASP D CA 1
ATOM 1331 C C . ASP A 1 117 ? -11.93459 33.42588 13.16258 1.000 26.52298 129 ASP D C 1
ATOM 1332 O O . ASP A 1 117 ? -11.50387 33.66606 14.30947 1.000 31.83230 129 ASP D O 1
ATOM 1341 N N . THR A 1 118 ? -12.63957 32.34913 12.89172 1.000 24.15886 130 THR D N 1
ATOM 1342 C CA . THR A 1 118 ? -12.96400 31.35807 13.91837 1.000 24.15501 130 THR D CA 1
ATOM 1343 C C . THR A 1 118 ? -11.71761 30.58934 14.32237 1.000 25.42411 130 THR D C 1
ATOM 1344 O O . THR A 1 118 ? -11.01245 30.09472 13.45814 1.000 28.20524 130 THR D O 1
ATOM 1355 N N . ALA A 1 119 ? -11.53270 30.39522 15.64639 1.000 29.65951 131 ALA D N 1
ATOM 1356 C CA . ALA A 1 119 ? -10.37639 29.61753 16.07981 1.000 35.41127 131 ALA D CA 1
ATOM 1357 C C . ALA A 1 119 ? -10.47650 28.17607 15.58848 1.000 28.87958 131 ALA D C 1
ATOM 1358 O O . ALA A 1 119 ? -11.56928 27.63391 15.48078 1.000 28.19714 131 ALA D O 1
ATOM 1365 N N . ASN A 1 120 ? -9.34547 27.59109 15.20330 1.000 32.90900 132 ASN D N 1
ATOM 1366 C CA . ASN A 1 120 ? -9.38796 26.18916 14.77470 1.000 29.70179 132 ASN D CA 1
ATOM 1367 C C . ASN A 1 120 ? -9.72294 25.29596 15.96129 1.000 28.01487 132 ASN D C 1
ATOM 1368 O O . ASN A 1 120 ? -9.00790 25.30878 16.96961 1.000 30.74973 132 ASN D O 1
ATOM 1379 N N . PRO A 1 121 ? -10.83586 24.54098 15.89985 1.000 24.69692 133 PRO D N 1
ATOM 1380 C CA . PRO A 1 121 ? -11.20838 23.67723 17.02193 1.000 25.32246 133 PRO D CA 1
ATOM 1381 C C . PRO A 1 121 ? -10.48272 22.33414 16.98844 1.000 26.79429 133 PRO D C 1
ATOM 1382 O O . PRO A 1 121 ? -9.64906 21.98219 16.16273 1.000 25.57081 133 PRO D O 1
ATOM 1393 N N . GLN A 1 122 ? -10.84563 21.50412 17.95517 1.000 24.16779 134 GLN D N 1
ATOM 1394 C CA . GLN A 1 122 ? -10.23041 20.19337 18.09505 1.000 23.35387 134 GLN D CA 1
ATOM 1395 C C . GLN A 1 122 ? -10.40522 19.40710 16.79482 1.000 22.35379 134 GLN D C 1
ATOM 1396 O O . GLN A 1 122 ? -11.49423 19.33054 16.22392 1.000 22.79952 134 GLN D O 1
ATOM 1410 N N . ASP A 1 123 ? -9.27369 18.82946 16.41372 1.000 25.19694 135 ASP D N 1
ATOM 1411 C CA . ASP A 1 123 ? -9.19157 17.96749 15.25948 1.000 26.01994 135 ASP D CA 1
ATOM 1412 C C . ASP A 1 123 ? -9.33550 18.64931 13.90349 1.000 24.87948 135 ASP D C 1
ATOM 1413 O O . ASP A 1 123 ? -9.43531 17.97096 12.84853 1.000 25.24608 135 ASP D O 1
ATOM 1422 N N . PHE A 1 124 ? -9.42868 19.98888 13.85816 1.000 24.36762 136 PHE D N 1
ATOM 1423 C CA . PHE A 1 124 ? -9.49007 20.66879 12.55354 1.000 24.43742 136 PHE D CA 1
ATOM 1424 C C . PHE A 1 124 ? -8.20257 20.43559 11.76242 1.000 24.07384 136 PHE D C 1
ATOM 1425 O O . PHE A 1 124 ? -7.09868 20.44218 12.30307 1.000 27.99167 136 PHE D O 1
ATOM 1442 N N . PRO A 1 125 ? -8.31905 20.10566 10.48576 1.000 24.85820 137 PRO D N 1
ATOM 1443 C CA . PRO A 1 125 ? -7.13873 19.88144 9.64803 1.000 28.88111 137 PRO D CA 1
ATOM 1444 C C . PRO A 1 125 ? -6.22166 21.09066 9.56517 1.000 25.72859 137 PRO D C 1
ATOM 1445 O O . PRO A 1 125 ? -6.65152 22.23560 9.71828 1.000 29.49131 137 PRO D O 1
ATOM 1456 N N . GLN A 1 126 ? -4.98431 20.79159 9.16059 1.000 31.12113 138 GLN D N 1
ATOM 1457 C CA . GLN A 1 126 ? -4.08660 21.81244 8.64733 1.000 37.20052 138 GLN D CA 1
ATOM 1458 C C . GLN A 1 126 ? -4.47845 22.03640 7.17318 1.000 28.39719 138 GLN D C 1
ATOM 1459 O O . GLN A 1 126 ? -4.90780 21.11115 6.48181 1.000 40.13381 138 GLN D O 1
ATOM 1473 N N . GLY A 1 127 ? -4.48948 23.27496 6.75944 1.000 41.57259 139 GLY D N 1
ATOM 1474 C CA . GLY A 1 127 ? -4.73890 23.51161 5.35440 1.000 28.04159 139 GLY D CA 1
ATOM 1475 C C . GLY A 1 127 ? -6.18998 23.34684 5.00735 1.000 29.01486 139 GLY D C 1
ATOM 1476 O O . GLY A 1 127 ? -7.09029 23.52569 5.85164 1.000 28.82661 139 GLY D O 1
ATOM 1480 N N . ILE A 1 128 ? -6.44935 23.11101 3.72501 1.000 23.75564 140 ILE D N 1
ATOM 1481 C CA . ILE A 1 128 ? -7.81008 23.07273 3.21918 1.000 21.83473 140 ILE D CA 1
ATOM 1482 C C . ILE A 1 128 ? -8.37073 21.68339 3.51409 1.000 21.14327 140 ILE D C 1
ATOM 1483 O O . ILE A 1 128 ? -7.76038 20.69118 3.04452 1.000 22.56536 140 ILE D O 1
ATOM 1499 N N . PRO A 1 129 ? -9.47790 21.56037 4.24271 1.000 19.50850 141 PRO D N 1
ATOM 1500 C CA . PRO A 1 129 ? -10.02000 20.22951 4.53682 1.000 19.37868 141 PRO D CA 1
ATOM 1501 C C . PRO A 1 129 ? -10.42974 19.52262 3.24751 1.000 21.01532 141 PRO D C 1
ATOM 1502 O O . PRO A 1 129 ? -10.79963 20.15411 2.25165 1.000 20.67335 141 PRO D O 1
ATOM 1513 N N . ARG A 1 130 ? -10.40865 18.18924 3.24630 1.000 19.92306 142 ARG D N 1
ATOM 1514 C CA . ARG A 1 130 ? -10.77131 17.43494 2.03361 1.000 20.75710 142 ARG D CA 1
ATOM 1515 C C . ARG A 1 130 ? -12.18790 17.72649 1.56039 1.000 20.56566 142 ARG D C 1
ATOM 1516 O O . ARG A 1 130 ? -12.39778 17.95580 0.35019 1.000 20.83575 142 ARG D O 1
ATOM 1537 N N . TYR A 1 131 ? -13.15528 17.79767 2.45472 1.000 17.83438 143 TYR D N 1
ATOM 1538 C CA . TYR A 1 131 ? -14.54915 18.05420 2.13501 1.000 17.90673 143 TYR D CA 1
ATOM 1539 C C . TYR A 1 131 ? -15.01959 19.23456 2.96828 1.000 17.95135 143 TYR D C 1
ATOM 1540 O O . TYR A 1 131 ? -14.87087 19.22420 4.22001 1.000 19.14379 143 TYR D O 1
ATOM 1558 N N . THR A 1 132 ? -15.65342 20.19740 2.33172 1.000 18.41090 144 THR D N 1
ATOM 1559 C CA . THR A 1 132 ? -16.14032 21.40283 3.00032 1.000 17.52145 144 THR D CA 1
ATOM 1560 C C . THR A 1 132 ? -17.55064 21.72934 2.54575 1.000 18.56912 144 THR D C 1
ATOM 1561 O O . THR A 1 132 ? -17.91332 21.45198 1.36647 1.000 18.50307 144 THR D O 1
ATOM 1572 N N . ILE A 1 133 ? -18.33421 22.32420 3.42222 1.000 17.70908 145 ILE D N 1
ATOM 1573 C CA . ILE A 1 133 ? -19.69539 22.75163 3.10584 1.000 17.43953 145 ILE D CA 1
ATOM 1574 C C . ILE A 1 133 ? -19.90935 24.17299 3.63472 1.000 18.46885 145 ILE D C 1
ATOM 1575 O O . ILE A 1 133 ? -19.14906 24.66343 4.50122 1.000 19.18429 145 ILE D O 1
ATOM 1591 N N . SER A 1 134 ? -20.93379 24.84037 3.12045 1.000 17.42491 146 SER D N 1
ATOM 1592 C CA . SER A 1 134 ? -21.44052 26.11526 3.58913 1.000 16.96932 146 SER D CA 1
ATOM 1593 C C . SER A 1 134 ? -22.91599 25.92932 3.92372 1.000 17.71647 146 SER D C 1
ATOM 1594 O O . SER A 1 134 ? -23.63218 25.16506 3.24664 1.000 18.16466 146 SER D O 1
ATOM 1602 N N . VAL A 1 135 ? -23.37371 26.59635 4.97541 1.000 18.00254 147 VAL D N 1
ATOM 1603 C CA . VAL A 1 135 ? -24.78059 26.50067 5.40163 1.000 17.52995 147 VAL D CA 1
ATOM 1604 C C . VAL A 1 135 ? -25.46190 27.85643 5.48639 1.000 16.74961 147 VAL D C 1
ATOM 1605 O O . VAL A 1 135 ? -24.82496 28.88897 5.73540 1.000 17.88522 147 VAL D O 1
ATOM 1618 N N . PRO A 1 136 ? -26.78602 27.86398 5.31131 1.000 16.81464 148 PRO D N 1
ATOM 1619 C CA . PRO A 1 136 ? -27.57912 29.09157 5.45894 1.000 17.32040 148 PRO D CA 1
ATOM 1620 C C . PRO A 1 136 ? -28.13028 29.29863 6.87995 1.000 16.46319 148 PRO D C 1
ATOM 1621 O O . PRO A 1 136 ? -27.99734 28.42670 7.75339 1.000 17.26771 148 PRO D O 1
ATOM 1632 N N . TYR A 1 137 ? -28.81346 30.43262 7.03366 1.000 17.99391 149 TYR D N 1
ATOM 1633 C CA A TYR A 1 137 ? -29.31500 30.86614 8.33556 0.652 17.11533 149 TYR D CA 1
ATOM 1634 C CA B TYR A 1 137 ? -29.32079 30.87002 8.33047 0.348 17.21106 149 TYR D CA 1
ATOM 1635 C C . TYR A 1 137 ? -30.32536 29.91118 8.94372 1.000 17.38844 149 TYR D C 1
ATOM 1636 O O . TYR A 1 137 ? -30.59205 29.99780 10.15210 1.000 18.55338 149 TYR D O 1
ATOM 1669 N N . LEU A 1 138 ? -30.91417 29.00338 8.16651 1.000 17.74704 150 LEU D N 1
ATOM 1670 C CA . LEU A 1 138 ? -31.75083 27.98685 8.73376 1.000 17.88947 150 LEU D CA 1
ATOM 1671 C C . LEU A 1 138 ? -31.02380 27.18022 9.78236 1.000 16.45706 150 LEU D C 1
ATOM 1672 O O . LEU A 1 138 ? -31.68406 26.49514 10.56850 1.000 18.07890 150 LEU D O 1
ATOM 1688 N N . TYR A 1 139 ? -29.68324 27.16408 9.79675 1.000 17.12059 151 TYR D N 1
ATOM 1689 C CA . TYR A 1 139 ? -28.90693 26.29962 10.65913 1.000 17.97461 151 TYR D CA 1
ATOM 1690 C C . TYR A 1 139 ? -27.93944 27.04248 11.58204 1.000 17.22276 151 TYR D C 1
ATOM 1691 O O . TYR A 1 139 ? -27.05969 26.35988 12.11126 1.000 18.02223 151 TYR D O 1
ATOM 1709 N N . PHE A 1 140 ? -28.06387 28.32378 11.84008 1.000 17.15652 152 PHE D N 1
ATOM 1710 C CA . PHE A 1 140 ? -27.14605 28.96391 12.79601 1.000 18.96616 152 PHE D CA 1
ATOM 1711 C C . PHE A 1 140 ? -27.77544 30.20733 13.36515 1.000 17.27562 152 PHE D C 1
ATOM 1712 O O . PHE A 1 140 ? -28.74052 30.78359 12.82840 1.000 18.62793 152 PHE D O 1
ATOM 1729 N N . ASN A 1 141 ? -27.12667 30.69106 14.41613 1.000 17.50876 153 ASN D N 1
ATOM 1730 C CA . ASN A 1 141 ? -27.28176 32.06878 14.92727 1.000 17.32718 153 ASN D CA 1
ATOM 1731 C C . ASN A 1 141 ? -25.94890 32.79761 14.76784 1.000 17.21434 153 ASN D C 1
ATOM 1732 O O . ASN A 1 141 ? -24.89353 32.26377 15.14359 1.000 18.66380 153 ASN D O 1
ATOM 1743 N N . ASN A 1 142 ? -25.92788 33.91194 14.07602 1.000 17.57826 154 ASN D N 1
ATOM 1744 C CA . ASN A 1 142 ? -24.64472 34.49215 13.63692 1.000 18.87971 154 ASN D CA 1
ATOM 1745 C C . ASN A 1 142 ? -23.86069 35.17962 14.70617 1.000 18.47679 154 ASN D C 1
ATOM 1746 O O . ASN A 1 142 ? -22.72818 35.59053 14.47237 1.000 19.96610 154 ASN D O 1
ATOM 1757 N N . PHE A 1 143 ? -24.46126 35.41451 15.89619 1.000 18.83505 155 PHE D N 1
ATOM 1758 C CA . PHE A 1 143 ? -23.73621 35.99499 17.01390 1.000 19.35578 155 PHE D CA 1
ATOM 1759 C C . PHE A 1 143 ? -23.20758 34.93017 17.98452 1.000 19.45814 155 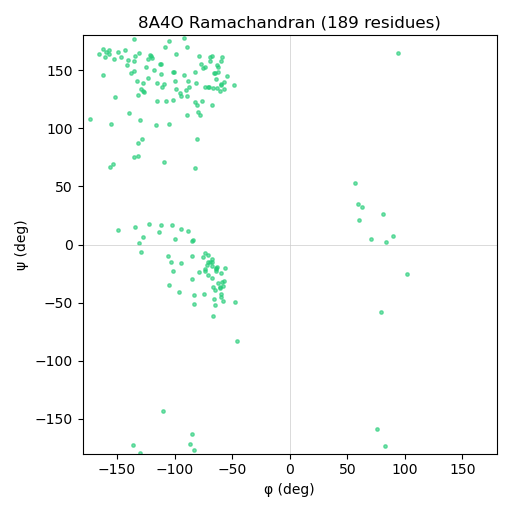PHE D C 1
ATOM 1760 O O . PHE A 1 143 ? -22.10930 35.11417 18.54126 1.000 22.20285 155 PHE D O 1
ATOM 1777 N N . TYR A 1 144 ? -24.01479 33.90102 18.25771 1.000 18.15081 156 TYR D N 1
ATOM 1778 C CA . TYR A 1 144 ? -23.79688 33.04120 19.40685 1.000 17.63583 156 TYR D CA 1
ATOM 1779 C C . TYR A 1 144 ? -23.77591 31.55875 19.12015 1.000 18.92044 156 TYR D C 1
ATOM 1780 O O . TYR A 1 144 ? -23.42883 30.76858 20.02695 1.000 20.09275 156 TYR D O 1
ATOM 1798 N N . ASP A 1 145 ? -24.07380 31.11563 17.90188 1.000 18.45809 157 ASP D N 1
ATOM 1799 C CA . ASP A 1 145 ? -24.10260 29.70293 17.58315 1.000 16.84194 157 ASP D CA 1
ATOM 1800 C C . ASP A 1 145 ? -23.88389 29.57162 16.08221 1.000 17.59649 157 ASP D C 1
ATOM 1801 O O . ASP A 1 145 ? -24.74702 29.16795 15.29935 1.000 18.18863 157 ASP D O 1
ATOM 1810 N N . ARG A 1 146 ? -22.65087 29.95816 15.72988 1.000 19.05508 158 ARG D N 1
ATOM 1811 C CA . ARG A 1 146 ? -22.32289 30.15646 14.33109 1.000 18.88451 158 ARG D CA 1
ATOM 1812 C C . ARG A 1 146 ? -22.05117 28.92022 13.53863 1.000 19.14182 158 ARG D C 1
ATOM 1813 O O . ARG A 1 146 ? -22.17479 28.94559 12.29758 1.000 19.32166 158 ARG D O 1
ATOM 1834 N N . ARG A 1 147 ? -21.66763 27.84865 14.21278 1.000 18.25247 159 ARG D N 1
ATOM 1835 C CA . ARG A 1 147 ? -21.46036 26.55307 13.55926 1.000 18.06198 159 ARG D CA 1
ATOM 1836 C C . ARG A 1 147 ? -20.39243 26.69679 12.47947 1.000 19.90711 159 ARG D C 1
ATOM 1837 O O . ARG A 1 147 ? -20.37524 25.95505 11.49283 1.000 22.33617 159 ARG D O 1
ATOM 1858 N N . CYS A 1 148 ? -19.43062 27.53519 12.74453 1.000 19.45962 160 CYS D N 1
ATOM 1859 C CA . CYS A 1 148 ? -18.25766 27.67653 11.94338 1.000 19.25726 160 CYS D CA 1
ATOM 1860 C C . CYS A 1 148 ? -17.21887 26.66202 12.43543 1.000 18.74809 160 CYS D C 1
ATOM 1861 O O . CYS A 1 148 ? -16.91661 26.51967 13.62756 1.000 20.75024 160 CYS D O 1
ATOM 1868 N N . LYS A 1 149 ? -16.57882 25.98166 11.44854 1.000 18.77780 161 LYS D N 1
ATOM 1869 C CA . LYS A 1 149 ? -15.53150 24.95481 11.74318 1.000 21.05544 161 LYS D CA 1
ATOM 1870 C C . LYS A 1 149 ? -16.10663 23.89386 12.65751 1.000 20.42016 161 LYS D C 1
ATOM 1871 O O . LYS A 1 149 ? -15.56498 23.61189 13.74306 1.000 22.06286 161 LYS D O 1
ATOM 1890 N N . VAL A 1 150 ? -17.23276 23.33115 12.25902 1.000 18.03276 162 VAL D N 1
ATOM 1891 C CA . VAL A 1 150 ? -17.80833 22.15253 12.90276 1.000 18.08143 162 VAL D CA 1
ATOM 1892 C C . VAL A 1 150 ? -17.91382 21.01810 11.91094 1.000 18.04136 162 VAL D C 1
ATOM 1893 O O . VAL A 1 150 ? -17.91489 21.23911 10.68377 1.000 17.64645 162 VAL D O 1
ATOM 1906 N N . ARG A 1 151 ? -18.03914 19.80722 12.41800 1.000 18.53205 163 ARG D N 1
ATOM 1907 C CA . ARG A 1 151 ? -18.07464 18.62430 11.57059 1.000 18.16268 163 ARG D CA 1
ATOM 1908 C C . ARG A 1 151 ? -19.49383 18.30032 11.12855 1.000 18.68850 163 ARG D C 1
ATOM 1909 O O . ARG A 1 151 ? -20.44847 18.31139 11.91354 1.000 18.32203 163 ARG D O 1
ATOM 1930 N N . ALA A 1 152 ? -19.63447 17.88699 9.87466 1.000 18.78830 164 ALA D N 1
ATOM 1931 C CA . ALA A 1 152 ? -20.89875 17.45987 9.29078 1.000 18.10407 164 ALA D CA 1
ATOM 1932 C C . ALA A 1 152 ? -20.66967 16.14742 8.56558 1.000 18.70585 164 ALA D C 1
ATOM 1933 O O . ALA A 1 152 ? -19.62122 16.05202 7.89468 1.000 24.43892 164 ALA D O 1
ATOM 1940 N N . LEU A 1 153 ? -21.57245 15.20879 8.63562 1.000 16.31293 165 LEU D N 1
ATOM 1941 C CA . LEU A 1 153 ? -21.47220 14.00553 7.77971 1.000 17.38944 165 LEU D CA 1
ATOM 1942 C C . LEU A 1 153 ? -22.42199 14.24221 6.62009 1.000 18.78236 165 LEU D C 1
ATOM 1943 O O . LEU A 1 153 ? -23.53084 14.78268 6.76118 1.000 17.90253 165 LEU D O 1
ATOM 1959 N N . VAL A 1 154 ? -21.98818 13.83925 5.41559 1.000 17.59175 166 VAL D N 1
ATOM 1960 C CA . VAL A 1 154 ? -22.74233 14.02720 4.15707 1.000 18.43814 166 VAL D CA 1
ATOM 1961 C C . VAL A 1 154 ? -22.83407 12.67460 3.47950 1.000 18.52462 166 VAL D C 1
ATOM 1962 O O . VAL A 1 154 ? -21.82541 11.95242 3.38098 1.000 18.61418 166 VAL D O 1
ATOM 1975 N N . LYS A 1 155 ? -24.03528 12.29676 3.04500 1.000 17.65938 167 LYS D N 1
ATOM 1976 C CA . LYS A 1 155 ? -24.23353 11.01103 2.35948 1.000 17.85005 167 LYS D CA 1
ATOM 1977 C C . LYS A 1 155 ? -24.02333 11.20961 0.85231 1.000 19.62417 167 LYS D C 1
ATOM 1978 O O . LYS A 1 155 ? -24.70754 12.03707 0.24689 1.000 19.36080 167 LYS D O 1
ATOM 1997 N N . VAL A 1 156 ? -23.15562 10.37299 0.27276 1.000 19.26323 168 VAL D N 1
ATOM 1998 C CA . VAL A 1 156 ? -22.89105 10.36201 -1.17821 1.000 18.96755 168 VAL D CA 1
ATOM 1999 C C . VAL A 1 156 ? -23.59809 9.11936 -1.73477 1.000 18.89057 168 VAL D C 1
ATOM 2000 O O . VAL A 1 156 ? -23.16365 7.97312 -1.52446 1.000 21.53783 168 VAL D O 1
ATOM 2013 N N . PRO A 1 157 ? -24.74350 9.24160 -2.39561 1.000 22.03668 169 PRO D N 1
ATOM 2014 C CA . PRO A 1 157 ? -25.45874 8.06073 -2.88776 1.000 22.63725 169 PRO D CA 1
ATOM 2015 C C . PRO A 1 157 ? -24.71509 7.34324 -3.99594 1.000 21.91075 169 PRO D C 1
ATOM 2016 O O . PRO A 1 157 ? -23.79415 7.89467 -4.60944 1.000 23.30102 169 PRO D O 1
ATOM 2027 N N . GLN A 1 158 ? -25.10501 6.08178 -4.23229 1.000 21.52749 170 GLN D N 1
ATOM 2028 C CA . GLN A 1 158 ? -24.52076 5.35661 -5.37365 1.000 22.05847 170 GLN D CA 1
ATOM 2029 C C . GLN A 1 158 ? -24.81429 6.08693 -6.68184 1.000 25.55753 170 GLN D C 1
ATOM 2030 O O . GLN A 1 158 ? -25.92707 6.58578 -6.93568 1.000 25.27188 170 GLN D O 1
ATOM 2044 N N . THR A 1 159 ? -23.79382 6.12101 -7.51156 1.000 23.80620 171 THR D N 1
ATOM 2045 C CA . THR A 1 159 ? -23.94129 6.59890 -8.88411 1.000 25.02565 171 THR D CA 1
ATOM 2046 C C . THR A 1 159 ? -23.19863 5.63604 -9.77872 1.000 25.45077 171 THR D C 1
ATOM 2047 O O . THR A 1 159 ? -22.72500 4.60038 -9.35626 1.000 27.30247 171 THR D O 1
ATOM 2058 N N . ASP A 1 160 ? -23.06173 5.94722 -11.06930 1.000 25.01336 172 ASP D N 1
ATOM 2059 C CA . ASP A 1 160 ? -22.27988 5.11552 -11.95487 1.000 26.27908 172 ASP D CA 1
ATOM 2060 C C . ASP A 1 160 ? -20.81408 5.08246 -11.57990 1.000 26.29807 172 ASP D C 1
ATOM 2061 O O . ASP A 1 160 ? -20.08375 4.18226 -12.00802 1.000 31.48551 172 ASP D O 1
ATOM 2070 N N . LYS A 1 161 ? -20.34403 6.07152 -10.82491 1.000 27.19509 173 LYS D N 1
ATOM 2071 C CA . LYS A 1 161 ? -18.97469 6.15111 -10.41599 1.000 27.57270 173 LYS D CA 1
ATOM 2072 C C . LYS A 1 161 ? -18.73645 5.77869 -8.94681 1.000 29.64515 173 LYS D C 1
ATOM 2073 O O . LYS A 1 161 ? -17.65121 5.29030 -8.67507 1.000 40.12526 173 LYS D O 1
ATOM 2092 N N . GLU A 1 162 ? -19.68655 6.11940 -8.06736 1.000 27.74854 174 GLU D N 1
ATOM 2093 C CA . GLU A 1 162 ? -19.50577 6.08291 -6.63671 1.000 29.29798 174 GLU D CA 1
ATOM 2094 C C . GLU A 1 162 ? -20.35533 4.98366 -6.03678 1.000 25.18010 174 GLU D C 1
ATOM 2095 O O . GLU A 1 162 ? -21.51015 4.87849 -6.36513 1.000 27.29946 174 GLU D O 1
ATOM 2107 N N . LYS A 1 163 ? -19.80267 4.18823 -5.11086 1.000 29.35665 175 LYS D N 1
ATOM 2108 C CA . LYS A 1 163 ? -20.64409 3.41167 -4.19923 1.000 26.65400 175 LYS D CA 1
ATOM 2109 C C . LYS A 1 163 ? -21.23515 4.32274 -3.19386 1.000 24.05239 175 LYS D C 1
ATOM 2110 O O . LYS A 1 163 ? -20.70227 5.38677 -2.87235 1.000 25.00903 175 LYS D O 1
ATOM 2129 N N . GLU A 1 164 ? -22.37916 3.93835 -2.68389 1.000 23.87145 176 GLU D N 1
ATOM 2130 C CA . GLU A 1 164 ? -22.96487 4.69900 -1.58241 1.000 23.18642 176 GLU D CA 1
ATOM 2131 C C . GLU A 1 164 ? -22.04187 4.70914 -0.35839 1.000 23.28609 176 GLU D C 1
ATOM 2132 O O . GLU A 1 164 ? -21.46449 3.67907 0.01466 1.000 25.52036 176 GLU D O 1
ATOM 2144 N N . HIS A 1 165 ? -21.85531 5.90658 0.18314 1.000 21.57343 177 HIS D N 1
ATOM 2145 C CA . HIS A 1 165 ? -21.01918 6.00251 1.35784 1.000 21.92994 177 HIS D CA 1
ATOM 2146 C C . HIS A 1 165 ? -21.23466 7.36721 1.98297 1.000 20.46992 177 HIS D C 1
ATOM 2147 O O . HIS A 1 165 ? -21.67231 8.30012 1.34557 1.000 22.86937 177 HIS D O 1
ATOM 2161 N N . TRP A 1 166 ? -20.79905 7.49258 3.23676 1.000 18.37415 178 TRP D N 1
ATOM 2162 C CA . TRP A 1 166 ? -20.76285 8.75380 3.94846 1.000 18.20803 178 TRP D CA 1
ATOM 2163 C C . TRP A 1 166 ? -19.35044 9.34970 3.95104 1.000 19.51546 178 TRP D C 1
ATOM 2164 O O . TRP A 1 166 ? -18.33466 8.63487 3.93539 1.000 20.78752 178 TRP D O 1
ATOM 2185 N N . ILE A 1 167 ? -19.29291 10.68238 3.96017 1.000 18.77759 179 ILE D N 1
ATOM 2186 C CA . ILE A 1 167 ? -18.06052 11.42051 4.13965 1.000 20.37568 179 ILE D CA 1
ATOM 2187 C C . ILE A 1 167 ? -18.17866 12.35855 5.31663 1.000 19.21372 179 ILE D C 1
ATOM 2188 O O . ILE A 1 167 ? -19.29760 12.72675 5.72152 1.000 18.97719 179 ILE D O 1
ATOM 2204 N N . GLN A 1 168 ? -17.03125 12.77933 5.84247 1.000 18.40979 180 GLN D N 1
ATOM 2205 C CA . GLN A 1 168 ? -16.99303 13.81408 6.87892 1.000 19.04845 180 GLN D CA 1
ATOM 2206 C C . GLN A 1 168 ? -16.46897 15.11903 6.32641 1.000 18.77142 180 GLN D C 1
ATOM 2207 O O . GLN A 1 168 ? -15.35801 15.16400 5.76789 1.000 21.13733 180 GLN D O 1
ATOM 2221 N N . ALA A 1 169 ? -17.25935 16.16645 6.46262 1.000 18.52393 181 ALA D N 1
ATOM 2222 C CA . ALA A 1 169 ? -16.91530 17.46289 5.95639 1.000 17.54429 181 ALA D CA 1
ATOM 2223 C C . ALA A 1 169 ? -16.87063 18.44654 7.09358 1.000 17.99328 181 ALA D C 1
ATOM 2224 O O . ALA A 1 169 ? -17.25130 18.15122 8.24258 1.000 18.93122 181 ALA D O 1
ATOM 2231 N N . TRP A 1 170 ? -16.23795 19.59419 6.88911 1.000 18.12323 182 TRP D N 1
ATOM 2232 C CA . TRP A 1 170 ? -16.24123 20.72370 7.83684 1.000 17.62672 182 TRP D CA 1
ATOM 2233 C C . TRP A 1 170 ? -17.06995 21.85513 7.26453 1.000 18.46911 182 TRP D C 1
ATOM 2234 O O . TRP A 1 170 ? -16.92084 22.20622 6.07386 1.000 18.36588 182 TRP D O 1
ATOM 2255 N N . VAL A 1 171 ? -17.87833 22.50176 8.09913 1.000 18.54580 183 VAL D N 1
ATOM 2256 C CA . VAL A 1 171 ? -18.58245 23.72603 7.73131 1.000 18.60007 183 VAL D CA 1
ATOM 2257 C C . VAL A 1 171 ? -17.53242 24.80237 7.79055 1.000 18.01598 183 VAL D C 1
ATOM 2258 O O . VAL A 1 171 ? -16.90017 25.05599 8.85230 1.000 21.25046 183 VAL D O 1
ATOM 2271 N N . VAL A 1 172 ? -17.33537 25.51989 6.67965 1.000 19.19605 184 VAL D N 1
ATOM 2272 C CA . VAL A 1 172 ? -16.34120 26.57287 6.62866 1.000 18.84794 184 VAL D CA 1
ATOM 2273 C C . VAL A 1 172 ? -16.87641 27.92044 6.13025 1.000 20.89285 184 VAL D C 1
ATOM 2274 O O . VAL A 1 172 ? -16.08107 28.83661 5.87666 1.000 22.66174 184 VAL D O 1
ATOM 2287 N N . GLU A 1 173 ? -18.19598 28.02364 5.92700 1.000 18.87844 185 GLU D N 1
ATOM 2288 C CA . GLU A 1 173 ? -18.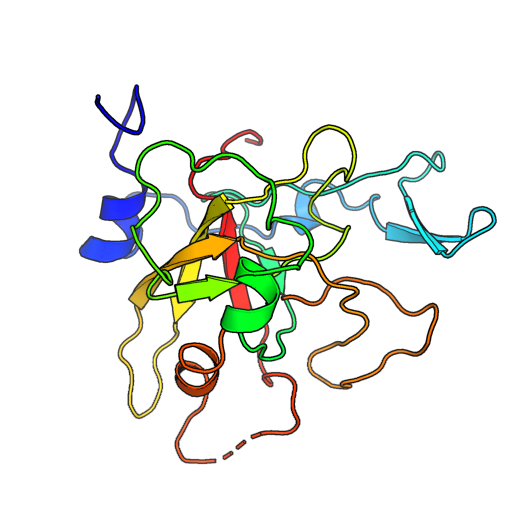78252 29.22458 5.32551 1.000 17.85647 185 GLU D CA 1
ATOM 2289 C C . GLU A 1 173 ? -20.26068 29.25344 5.66900 1.000 17.47101 185 GLU D C 1
ATOM 2290 O O . GLU A 1 173 ? -20.88810 28.23150 6.03481 1.000 18.31463 185 GLU D O 1
ATOM 2302 N N . HIS A 1 174 ? -20.79463 30.46649 5.53023 1.000 17.13871 186 HIS D N 1
ATOM 2303 C CA . HIS A 1 174 ? -22.22299 30.69226 5.55706 1.000 17.99618 186 HIS D CA 1
ATOM 2304 C C . HIS A 1 174 ? -22.66532 31.26202 4.21201 1.000 18.79893 186 HIS D C 1
ATOM 2305 O O . HIS A 1 174 ? -21.87703 31.94910 3.55931 1.000 20.55436 186 HIS D O 1
ATOM 2319 N N . ASN A 1 175 ? -23.89905 30.97882 3.80836 1.000 18.31493 187 ASN D N 1
ATOM 2320 C CA . ASN A 1 175 ? -24.38737 31.47989 2.52168 1.000 18.72344 187 ASN D CA 1
ATOM 2321 C C . ASN A 1 175 ? -25.83426 31.86720 2.59595 1.000 18.88899 187 ASN D C 1
ATOM 2322 O O . ASN A 1 175 ? -26.55164 31.47566 3.53296 1.000 20.24545 187 ASN D O 1
ATOM 2333 N N . GLY A 1 176 ? -26.28543 32.56606 1.56829 1.000 19.60956 188 GLY D N 1
ATOM 2334 C CA . GLY A 1 176 ? -27.68486 32.95558 1.44656 1.000 19.69644 188 GLY D CA 1
ATOM 2335 C C . GLY A 1 176 ? -28.57771 31.76430 1.24113 1.000 20.85976 188 GLY D C 1
ATOM 2336 O O . GLY A 1 176 ? -29.43776 31.43725 2.03370 1.000 21.91379 188 GLY D O 1
ATOM 2340 N N . GLY A 1 177 ? -28.34461 31.04437 0.13759 1.000 20.71573 189 GLY D N 1
ATOM 2341 C CA . GLY A 1 177 ? -29.08790 29.82443 -0.05499 1.000 20.60652 189 GLY D CA 1
ATOM 2342 C C . GLY A 1 177 ? -30.51265 29.90358 -0.60154 1.000 19.01286 189 GLY D C 1
ATOM 2343 O O . GLY A 1 177 ? -31.31080 28.97773 -0.40611 1.000 18.81458 189 GLY D O 1
ATOM 2347 N N . ASN A 1 178 ? -30.80562 30.94396 -1.35143 1.000 19.60251 190 ASN D N 1
ATOM 2348 C CA . ASN A 1 178 ? -32.09312 31.12940 -2.01792 1.000 19.60327 190 ASN D CA 1
ATOM 2349 C C . ASN A 1 178 ? -32.15121 30.35102 -3.33359 1.000 20.37467 190 ASN D C 1
ATOM 2350 O O . ASN A 1 178 ? -32.36829 30.92302 -4.39420 1.000 21.30345 190 ASN D O 1
ATOM 2361 N N . TRP A 1 179 ? -32.11164 29.00536 -3.20338 1.000 20.15592 191 TRP D N 1
ATOM 2362 C CA . TRP A 1 179 ? -32.22087 28.08738 -4.33745 1.000 20.83743 191 TRP D CA 1
ATOM 2363 C C . TRP A 1 179 ? -32.93730 26.84498 -3.91578 1.000 20.87477 191 TRP D C 1
ATOM 2364 O O . TRP A 1 179 ? -33.03014 26.54820 -2.72645 1.000 22.00635 191 TRP D O 1
ATOM 2385 N N . SER A 1 180 ? -33.42848 26.11495 -4.89396 1.000 22.67060 192 SER D N 1
ATOM 2386 C CA . SER A 1 180 ? -34.12563 24.85465 -4.69471 1.000 23.10186 192 SER D CA 1
ATOM 2387 C C . SER A 1 180 ? -33.58244 23.90087 -5.72350 1.000 25.75146 192 SER D C 1
ATOM 2388 O O . SER A 1 180 ? -32.89928 24.33414 -6.61849 1.000 29.71824 192 SER D O 1
ATOM 2396 N N . THR A 1 181 ? -34.01049 22.65099 -5.72058 1.000 25.09875 193 THR D N 1
ATOM 2397 C CA . THR A 1 181 ? -33.50020 21.70902 -6.73761 1.000 28.68693 193 THR D CA 1
ATOM 2398 C C . THR A 1 181 ? -33.96265 22.06624 -8.12977 1.000 40.62303 193 THR D C 1
ATOM 2399 O O . THR A 1 181 ? -33.39115 21.55960 -9.11592 1.000 37.93310 193 THR D O 1
ATOM 2410 N N . LYS A 1 182 ? -34.96097 22.93027 -8.24775 1.000 28.19892 194 LYS D N 1
ATOM 2411 C CA . LYS A 1 182 ? -35.51956 23.29858 -9.55180 1.000 32.59923 194 LYS D CA 1
ATOM 2412 C C . LYS A 1 182 ? -35.11065 24.70022 -9.99959 1.000 39.00259 194 LYS D C 1
ATOM 2413 O O . LYS A 1 182 ? -35.38862 25.08547 -11.13332 1.000 36.89918 194 LYS D O 1
ATOM 2432 N N . SER A 1 183 ? -34.49883 25.50080 -9.14024 1.000 33.20857 195 SER D N 1
ATOM 2433 C CA . SER A 1 183 ? -34.17340 26.87404 -9.50011 1.000 32.27540 195 SER D CA 1
ATOM 2434 C C . SER A 1 183 ? -32.95391 27.34156 -8.74380 1.000 29.80871 195 SER D C 1
ATOM 2435 O O . SER A 1 183 ? -32.92721 27.23282 -7.49995 1.000 26.99522 195 SER D O 1
ATOM 2443 N N . GLY A 1 184 ? -31.95880 27.83893 -9.40403 1.000 31.73600 196 GLY D N 1
ATOM 2444 C CA . GLY A 1 184 ? -30.78981 28.40199 -8.84567 1.000 28.63227 196 GLY D CA 1
ATOM 2445 C C . GLY A 1 184 ? -31.01198 29.75495 -8.15836 1.000 24.50368 196 GLY D C 1
ATOM 2446 O O . GLY A 1 184 ? -30.12582 30.24063 -7.46648 1.000 27.67867 196 GLY D O 1
ATOM 2450 N N . ASP A 1 185 ? -32.20785 30.32111 -8.31756 1.000 25.93288 197 ASP D N 1
ATOM 2451 C CA . ASP A 1 185 ? -32.47448 31.68507 -7.80063 1.000 27.96836 197 ASP D CA 1
ATOM 2452 C C . ASP A 1 185 ? -33.96623 31.89358 -7.53070 1.000 26.86162 197 ASP D C 1
ATOM 2453 O O . ASP A 1 185 ? -34.75989 32.16099 -8.43542 1.000 28.38214 197 ASP D O 1
ATOM 2462 N N . LEU A 1 186 ? -34.31828 31.85731 -6.25812 1.000 23.46733 198 LEU D N 1
ATOM 2463 C CA . LEU A 1 186 ? -35.68541 32.06845 -5.81139 1.000 25.37244 198 LEU D CA 1
ATOM 2464 C C . LEU A 1 186 ? -36.01498 33.55150 -5.56212 1.000 25.19789 198 LEU D C 1
ATOM 2465 O O . LEU A 1 186 ? -37.07539 33.88459 -4.97471 1.000 28.38786 198 LEU D O 1
ATOM 2481 N N . GLY A 1 187 ? -35.16254 34.43843 -5.98822 1.000 24.44111 199 GLY D N 1
ATOM 2482 C CA . GLY A 1 187 ? -35.40221 35.84670 -5.88464 1.000 25.14799 199 GLY D CA 1
ATOM 2483 C C . GLY A 1 187 ? -34.78894 36.40331 -4.62605 1.000 24.55213 199 GLY D C 1
ATOM 2484 O O . GLY A 1 187 ? -34.42332 35.66325 -3.69745 1.000 24.23655 199 GLY D O 1
ATOM 2488 N N . PRO A 1 188 ? -34.66152 37.72975 -4.55087 1.000 24.50254 200 PRO D N 1
ATOM 2489 C CA . PRO A 1 188 ? -33.91887 38.29663 -3.42557 1.000 25.74781 200 PRO D CA 1
ATOM 2490 C C . PRO A 1 188 ? -34.45591 37.93768 -2.05831 1.000 26.31392 200 PRO D C 1
ATOM 2491 O O . PRO A 1 188 ? -33.67590 37.74050 -1.10923 1.000 27.25140 200 PRO D O 1
ATOM 2502 N N . ASN A 1 189 ? -35.77073 37.83213 -1.92996 1.000 23.72556 201 ASN D N 1
ATOM 2503 C CA . ASN A 1 189 ? -36.46245 37.51493 -0.68176 1.000 22.67052 201 ASN D CA 1
ATOM 2504 C C . ASN A 1 189 ? -36.92199 36.07717 -0.61085 1.000 21.73277 201 ASN D C 1
ATOM 2505 O O . ASN A 1 189 ? -37.69262 35.74956 0.25957 1.000 22.21059 201 ASN D O 1
ATOM 2516 N N . GLY A 1 190 ? -36.41088 35.17198 -1.43234 1.000 20.99011 202 GLY D N 1
ATOM 2517 C CA . GLY A 1 190 ? -36.90120 33.82226 -1.44298 1.000 21.63771 202 GLY D CA 1
ATOM 2518 C C . GLY A 1 190 ? -36.33804 33.00691 -0.28263 1.000 20.72019 202 GLY D C 1
ATOM 2519 O O . GLY A 1 190 ? -35.31218 33.38277 0.32256 1.000 20.34807 202 GLY D O 1
ATOM 2523 N N . PRO A 1 191 ? -36.95580 31.87754 0.04629 1.000 20.12254 203 PRO D N 1
ATOM 2524 C CA . PRO A 1 191 ? -36.51920 31.07549 1.20782 1.000 19.13762 203 PRO D CA 1
ATOM 2525 C C . PRO A 1 191 ? -35.06506 30.71697 1.14657 1.000 18.65389 203 PRO D C 1
ATOM 2526 O O . PRO A 1 191 ? -34.56958 30.32203 0.06557 1.000 21.63999 203 PRO D O 1
ATOM 2537 N N . GLN A 1 192 ? -34.38782 30.65531 2.28733 1.000 19.49451 204 GLN D N 1
ATOM 2538 C CA . GLN A 1 192 ? -32.95233 30.42612 2.41749 1.000 19.85697 204 GLN D CA 1
ATOM 2539 C C . GLN A 1 192 ? -32.65006 29.03001 3.00353 1.000 21.55061 204 GLN D C 1
ATOM 2540 O O . GLN A 1 192 ? -32.30204 28.92226 4.22057 1.000 20.40218 204 GLN D O 1
ATOM 2554 N N . GLU A 1 193 ? -32.88909 27.97415 2.22546 1.000 20.63535 205 GLU D N 1
ATOM 2555 C CA . GLU A 1 193 ? -32.69544 26.58956 2.64542 1.000 21.26156 205 GLU D CA 1
ATOM 2556 C C . GLU A 1 193 ? -31.41873 25.98435 2.06058 1.000 20.43557 205 GLU D C 1
ATOM 2557 O O . GLU A 1 193 ? -31.05328 24.89733 2.47419 1.000 19.93138 205 GLU D O 1
ATOM 2569 N N . GLY A 1 194 ? -30.82403 26.58847 1.07789 1.000 18.86454 206 GLY D N 1
ATOM 2570 C CA . GLY A 1 194 ? -29.79791 25.87768 0.29384 1.000 18.63399 206 GLY D CA 1
ATOM 2571 C C . GLY A 1 194 ? -28.43672 25.90442 0.95379 1.000 19.34103 206 GLY D C 1
ATOM 2572 O O . GLY A 1 194 ? -28.01811 26.87071 1.60802 1.000 18.43370 206 GLY D O 1
ATOM 2576 N N . ILE A 1 195 ? -27.68080 24.81488 0.71893 1.000 18.71670 207 ILE D N 1
ATOM 2577 C CA . ILE A 1 195 ? -26.30692 2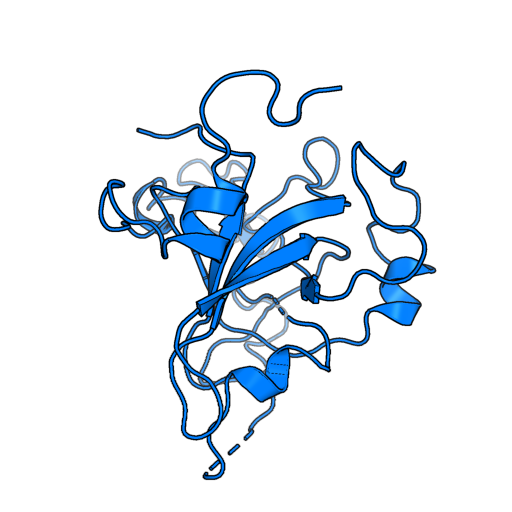4.65268 1.19513 1.000 17.76918 207 ILE D CA 1
ATOM 2578 C C . ILE A 1 195 ? -25.35310 24.72472 -0.01665 1.000 19.21133 207 ILE D C 1
ATOM 2579 O O . ILE A 1 195 ? -25.77263 24.74341 -1.17390 1.000 18.69649 207 ILE D O 1
ATOM 2612 N N . LEU A 1 197 ? -21.56700 22.83612 -1.43183 1.000 18.86260 209 LEU D N 1
ATOM 2613 C CA . LEU A 1 197 ? -20.54537 21.81351 -1.34383 1.000 17.26928 209 LEU D CA 1
ATOM 2614 C C . LEU A 1 197 ? -19.30863 22.25485 -2.08179 1.000 19.40675 209 LEU D C 1
ATOM 2615 O O . LEU A 1 197 ? -19.39405 22.88562 -3.14213 1.000 19.72633 209 LEU D O 1
ATOM 2631 N N . ASP A 1 198 ? -18.13606 21.88199 -1.60308 1.000 18.02428 210 ASP D N 1
ATOM 2632 C CA . ASP A 1 198 ? -16.93373 22.27974 -2.33545 1.000 19.00895 210 ASP D CA 1
ATOM 2633 C C . ASP A 1 198 ? -16.93254 21.74844 -3.75291 1.000 19.80327 210 ASP D C 1
ATOM 2634 O O . ASP A 1 198 ? -17.55304 20.70093 -4.03486 1.000 20.60322 210 ASP D O 1
ATOM 2643 N N . THR A 1 199 ? -16.15563 22.41891 -4.60723 1.000 20.36148 211 THR D N 1
ATOM 2644 C CA . THR A 1 199 ? -16.21187 22.06155 -6.02732 1.000 21.15569 211 THR D CA 1
ATOM 2645 C C . THR A 1 199 ? -15.75871 20.65378 -6.34009 1.000 22.74728 211 THR D C 1
ATOM 2646 O O . THR A 1 199 ? -16.02457 20.19235 -7.47202 1.000 22.94313 211 THR D O 1
ATOM 2657 N N . LYS A 1 200 ? -15.00282 19.98667 -5.47859 1.000 21.33726 212 LYS D N 1
ATOM 2658 C CA . LYS A 1 200 ? -14.61630 18.62557 -5.77436 1.000 24.03399 212 LYS D CA 1
ATOM 2659 C C . LYS A 1 200 ? -15.55927 17.56673 -5.15316 1.000 22.38805 212 LYS D C 1
ATOM 2660 O O . LYS A 1 200 ? -15.61283 16.41411 -5.60525 1.000 25.39820 212 LYS D O 1
ATOM 2679 N N . LEU A 1 201 ? -16.37668 17.94542 -4.19389 1.000 20.41013 213 LEU D N 1
ATOM 2680 C CA . LEU A 1 201 ? -17.39774 17.08199 -3.62089 1.000 20.67387 213 LEU D CA 1
ATOM 2681 C C . LEU A 1 201 ? -18.66507 17.09199 -4.47771 1.000 21.46891 213 LEU D C 1
ATOM 2682 O O . LEU A 1 201 ? -19.26608 16.01279 -4.72849 1.000 21.20343 213 LEU D O 1
ATOM 2698 N N . TYR A 1 202 ? -19.06615 18.27649 -4.92563 1.000 21.43622 214 TYR D N 1
ATOM 2699 C CA . TYR A 1 202 ? -20.27656 18.40326 -5.75080 1.000 20.36790 214 TYR D CA 1
ATOM 2700 C C . TYR A 1 202 ? -20.39042 17.41507 -6.89416 1.000 20.67821 214 TYR D C 1
ATOM 2701 O O . TYR A 1 202 ? -21.46511 16.78358 -7.02251 1.000 22.31705 214 TYR D O 1
ATOM 2719 N N . PRO A 1 203 ? -19.37906 17.21106 -7.74654 1.000 21.50630 215 PRO D N 1
ATOM 2720 C CA . PRO A 1 203 ? -19.56739 16.31149 -8.89240 1.000 21.91238 215 PRO D CA 1
ATOM 2721 C C . PRO A 1 203 ? -19.74117 14.85397 -8.47407 1.000 24.14662 215 PRO D C 1
ATOM 2722 O O . PRO A 1 203 ? -20.24988 14.07446 -9.29508 1.000 25.04327 215 PRO D O 1
ATOM 2733 N N . LYS A 1 204 ? -19.46307 14.50772 -7.23272 1.000 23.58534 216 LYS D N 1
ATOM 2734 C CA . LYS A 1 204 ? -19.68192 13.11204 -6.80708 1.000 23.88861 216 LYS D CA 1
ATOM 2735 C C . LYS A 1 204 ? -21.14460 12.78103 -6.75120 1.000 21.94914 216 LYS D C 1
ATOM 2736 O O . LYS A 1 204 ? -21.48722 11.58032 -6.70126 1.000 24.60260 216 LYS D O 1
ATOM 2755 N N . PHE A 1 205 ? -22.02019 13.79655 -6.77117 1.000 22.39402 217 PHE D N 1
ATOM 2756 C CA . PHE A 1 205 ? -23.47200 13.61213 -6.74538 1.000 21.20045 217 PHE D CA 1
ATOM 2757 C C . PHE A 1 205 ? -24.04357 13.36655 -8.13025 1.000 22.47262 217 PHE D C 1
ATOM 2758 O O . PHE A 1 205 ? -25.24660 13.06209 -8.21993 1.000 24.32778 217 PHE D O 1
ATOM 2775 N N . LEU A 1 206 ? -23.25281 13.53843 -9.16516 1.000 26.75040 218 LEU D N 1
ATOM 2776 C CA . LEU A 1 206 ? -23.78185 13.41682 -10.52637 1.000 28.27259 218 LEU D CA 1
ATOM 2777 C C . LEU A 1 206 ? -23.43512 12.07487 -11.14909 1.000 29.89366 218 LEU D C 1
ATOM 2778 O O . LEU A 1 206 ? -22.28653 11.61977 -11.05691 1.000 34.20994 218 LEU D O 1
ATOM 2794 N N . ASN A 1 207 ? -24.32321 11.57518 -12.01594 1.000 32.98851 219 ASN D N 1
ATOM 2795 C CA . ASN A 1 207 ? -23.98924 10.46295 -12.88276 1.000 37.62382 219 ASN D CA 1
ATOM 2796 C C . ASN A 1 207 ? -23.38906 11.03213 -14.17188 1.000 47.03120 219 ASN D C 1
ATOM 2797 O O . ASN A 1 207 ? -23.49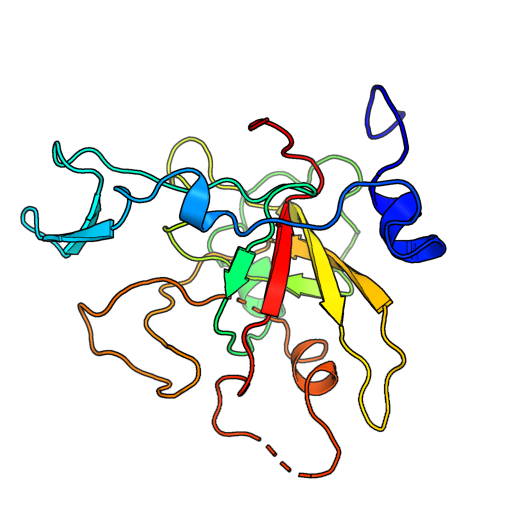045 12.21974 -14.41233 1.000 43.21118 219 ASN D O 1
ATOM 2808 N N . SER A 1 208 ? -22.82041 10.15894 -15.01908 1.000 43.89753 220 SER D N 1
ATOM 2809 C CA . SER A 1 208 ? -22.20681 10.55859 -16.28178 1.000 60.87359 220 SER D CA 1
ATOM 2810 C C . SER A 1 208 ? -23.25161 11.13185 -17.19826 1.000 51.85007 220 SER D C 1
ATOM 2811 O O . SER A 1 208 ? -22.89668 11.88869 -18.12493 1.000 74.91444 220 SER D O 1
ATOM 2814 N N . GLY A 1 209 ? -24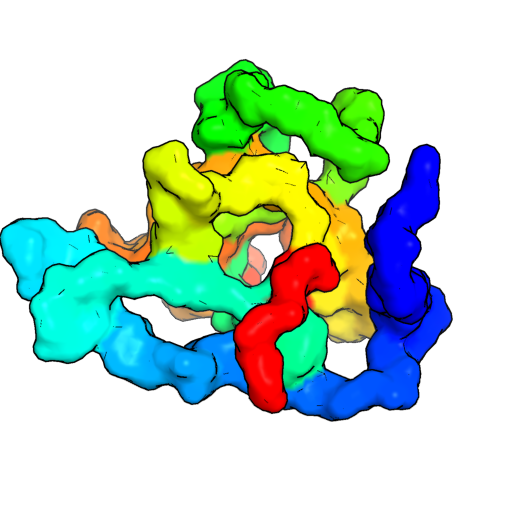.54866 10.82097 -16.96917 1.000 47.69195 221 GLY D N 1
ATOM 2815 C CA . GLY A 1 209 ? -25.60720 11.51380 -17.69257 1.000 62.81676 221 GLY D CA 1
ATOM 2816 C C . GLY A 1 209 ? -25.45169 13.02172 -17.76131 1.000 61.04419 221 GLY D C 1
ATOM 2817 O O . GLY A 1 209 ? -25.31182 13.65696 -16.63617 1.000 75.05696 221 GLY D O 1
ATOM 2818 N N . ASP A 1 212 ? -25.98130 19.26166 -15.52665 1.000 48.30579 224 ASP D N 1
ATOM 2819 C CA . ASP A 1 212 ? -25.80735 20.03924 -14.26639 1.000 57.24013 224 ASP D CA 1
ATOM 2820 C C . ASP A 1 212 ? -26.27641 21.51600 -14.41109 1.000 57.33924 224 ASP D C 1
ATOM 2821 O O . ASP A 1 212 ? -25.64377 22.31744 -15.11561 1.000 56.64816 224 ASP D O 1
ATOM 2826 N N . ILE A 1 213 ? -27.41096 21.85822 -13.77751 1.000 45.58678 225 ILE D N 1
ATOM 2827 C CA . ILE A 1 213 ? -27.94266 23.24053 -13.88414 1.000 56.07102 225 ILE D CA 1
ATOM 2828 C C . ILE A 1 213 ? -27.33914 24.22053 -12.89086 1.000 45.09788 225 ILE D C 1
ATOM 2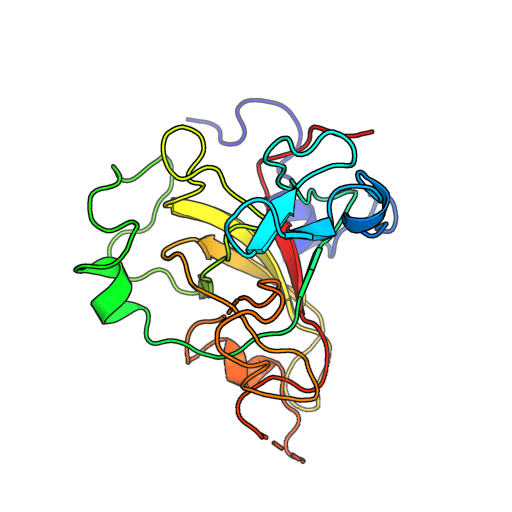829 O O . ILE A 1 213 ? -27.74656 25.39442 -12.83008 1.000 47.82050 225 ILE D O 1
ATOM 2845 N N . GLY A 1 214 ? -26.37488 23.77909 -12.09399 1.000 33.04254 226 GLY D N 1
ATOM 2846 C CA . GLY A 1 214 ? -25.88007 24.63130 -11.01391 1.000 30.26896 226 GLY D CA 1
ATOM 2847 C C . GLY A 1 214 ? -26.39678 24.31370 -9.60761 1.000 31.07029 226 GLY D C 1
ATOM 2848 O O . GLY A 1 214 ? -25.70944 24.68319 -8.63616 1.000 33.03055 226 GLY D O 1
ATOM 2852 N N . VAL A 1 215 ? -27.56526 23.69124 -9.43779 1.000 26.74876 227 VAL D N 1
ATOM 2853 C CA . VAL A 1 215 ? -28.03520 23.04035 -8.23211 1.000 25.51582 227 VAL D CA 1
ATOM 2854 C C . VAL A 1 215 ? -28.17678 21.55113 -8.51337 1.000 23.34860 227 VAL D C 1
ATOM 2855 O O . VAL A 1 215 ? -28.59350 21.19803 -9.62088 1.000 25.65233 227 VAL D O 1
ATOM 2868 N N . LEU A 1 216 ? -27.78024 20.71769 -7.57953 1.000 21.86515 228 LEU D N 1
ATOM 2869 C CA . LEU A 1 216 ? -27.94565 19.28928 -7.80553 1.000 23.79066 228 LEU D CA 1
ATOM 2870 C C . LEU A 1 216 ? -29.42277 18.95085 -7.94179 1.000 23.87718 228 LEU D C 1
ATOM 2871 O O . LEU A 1 216 ? -30.25878 19.49426 -7.21360 1.000 24.00645 228 LEU D O 1
ATOM 2887 N N . PRO A 1 217 ? -29.76879 17.94656 -8.72408 1.000 24.34386 229 PRO D N 1
ATOM 2888 C CA . PRO A 1 217 ? -31.19751 17.64218 -8.93890 1.000 25.40821 229 PRO D CA 1
ATOM 2889 C C . PRO A 1 217 ? -31.84736 17.00237 -7.75609 1.000 23.75887 229 PRO D C 1
ATOM 2890 O O . PRO A 1 217 ? -33.07379 16.96949 -7.67822 1.000 28.14718 229 PRO D O 1
ATOM 2901 N N . ASN A 1 218 ? -31.07879 16.37181 -6.88721 1.000 23.02591 230 ASN D N 1
ATOM 2902 C CA . ASN A 1 218 ? -31.59331 15.75351 -5.66784 1.000 22.99887 230 ASN D CA 1
ATOM 2903 C C . ASN A 1 218 ? -31.07696 16.53277 -4.47742 1.000 23.67446 230 ASN D C 1
ATOM 2904 O O . ASN A 1 218 ? -29.93794 17.00726 -4.41451 1.000 22.55406 230 ASN D O 1
ATOM 2915 N N . LYS A 1 219 ? -31.89150 16.58822 -3.43646 1.000 21.80131 231 LYS D N 1
ATOM 2916 C CA . LYS A 1 219 ? -31.44809 17.17056 -2.19856 1.000 21.09828 231 LYS D CA 1
ATOM 2917 C C . LYS A 1 219 ? -30.32374 16.31014 -1.62739 1.000 20.04545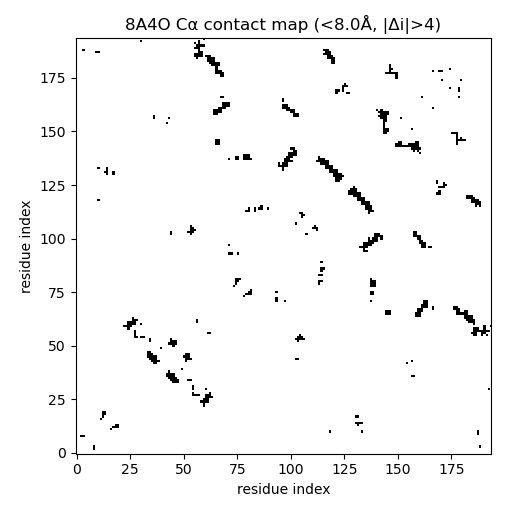 231 LYS D C 1
ATOM 2918 O O . LYS A 1 219 ? -30.30280 15.09206 -1.80548 1.000 20.89917 231 LYS D O 1
ATOM 2937 N N . VAL A 1 220 ? -29.39522 16.96744 -0.93386 1.000 18.61843 232 VAL D N 1
ATOM 2938 C CA . VAL A 1 220 ? -28.23871 16.36947 -0.28119 1.000 17.95519 232 VAL D CA 1
ATOM 2939 C C . VAL A 1 220 ? -28.57981 16.11132 1.19103 1.000 18.69958 232 VAL D C 1
ATOM 2940 O O . VAL A 1 220 ? -28.99148 17.03998 1.89452 1.000 19.08348 232 VAL D O 1
ATOM 2953 N N . GLU A 1 221 ? -28.30947 14.90127 1.64599 1.000 18.11091 233 GLU D N 1
ATOM 2954 C CA . GLU A 1 221 ? -28.59256 14.43341 2.99870 1.000 17.30798 233 GLU D CA 1
ATOM 2955 C C . GLU A 1 221 ? -27.35474 14.61682 3.86607 1.000 18.23810 233 GLU D C 1
ATOM 2956 O O . GLU A 1 221 ? -26.25958 14.16711 3.54112 1.000 19.21505 233 GLU D O 1
ATOM 2968 N N . TRP A 1 222 ? -27.52312 15.26507 5.01636 1.000 16.65603 234 TRP D N 1
ATOM 2969 C CA . TRP A 1 222 ? -26.39058 15.59762 5.87438 1.000 17.00134 234 TRP D CA 1
ATOM 2970 C C . TRP A 1 222 ? -26.85603 15.86342 7.30263 1.000 16.50085 234 TRP D C 1
ATOM 2971 O O . TRP A 1 222 ? -28.03964 16.05884 7.53709 1.000 17.90081 234 TRP D O 1
ATOM 2992 N N . PHE A 1 223 ? -25.90779 15.87816 8.23017 1.000 16.87550 235 PHE D N 1
ATOM 2993 C CA . PHE A 1 223 ? -26.23477 16.29596 9.60238 1.000 16.77100 235 PHE D CA 1
ATOM 2994 C C . PHE A 1 223 ? -24.96299 16.76243 10.27707 1.000 16.88578 235 PHE D C 1
ATOM 2995 O O . PHE A 1 223 ? -23.83278 16.52480 9.85401 1.000 17.29716 235 PHE D O 1
ATOM 3012 N N . PHE A 1 224 ? -25.15995 17.47937 11.40773 1.000 17.22993 236 PHE D N 1
ATOM 3013 C CA . PHE A 1 224 ? -24.06444 17.90306 12.24677 1.000 16.57627 236 PHE D CA 1
ATOM 3014 C C . PHE A 1 224 ? -23.64504 16.74038 13.12891 1.000 18.48545 236 PHE D C 1
ATOM 3015 O O . PHE A 1 224 ? -24.42101 16.22717 13.94928 1.000 18.49027 236 PHE D O 1
ATOM 3032 N N . LEU A 1 225 ? -22.39228 16.32841 13.00665 1.000 17.65921 237 LEU D N 1
ATOM 3033 C CA . LEU A 1 225 ? -21.90248 15.13894 13.68316 1.000 17.80235 237 LEU D CA 1
ATOM 3034 C C . LEU A 1 225 ? -22.07291 15.23037 15.17817 1.000 17.32080 237 LEU D C 1
ATOM 3035 O O . LEU A 1 225 ? -22.41458 14.23087 15.82078 1.000 19.01972 237 LEU D O 1
ATOM 3051 N N . ASP A 1 226 ? -21.65196 16.35815 15.74079 1.000 17.61473 238 ASP D N 1
ATOM 3052 C CA . ASP A 1 226 ? -21.51612 16.50863 17.19048 1.000 17.30453 238 ASP D CA 1
ATOM 3053 C C . ASP A 1 226 ? -22.71952 17.12631 17.84275 1.000 17.51300 238 ASP D C 1
ATOM 3054 O O . ASP A 1 226 ? -22.60925 17.47134 19.04072 1.000 19.30155 238 ASP D O 1
ATOM 3063 N N . ILE A 1 227 ? -23.84853 17.22412 17.15940 1.000 18.12461 239 ILE D N 1
ATOM 3064 C CA . ILE A 1 227 ? -25.05852 17.85992 17.68657 1.000 18.79882 239 ILE D CA 1
ATOM 3065 C C . ILE A 1 227 ? -26.11021 16.80092 17.77193 1.000 20.80199 239 ILE D C 1
ATOM 3066 O O . ILE A 1 227 ? -26.55059 16.22256 16.77174 1.000 25.04076 239 ILE D O 1
ATOM 3082 N N . ASN A 1 228 ? -26.36511 16.31056 18.96939 1.000 19.32977 240 ASN D N 1
ATOM 3083 C CA . ASN A 1 228 ? -27.36367 15.26202 19.19865 1.000 18.53517 240 ASN D CA 1
ATOM 3084 C C . ASN A 1 228 ? -28.21107 15.72047 20.35724 1.000 18.89555 240 ASN D C 1
ATOM 3085 O O . ASN A 1 228 ? -27.92286 15.46337 21.53605 1.000 18.76730 240 ASN D O 1
ATOM 3096 N N . THR A 1 229 ? -29.29135 16.50308 20.05285 1.000 19.56021 241 THR D N 1
ATOM 3097 C CA . THR A 1 229 ? -30.02096 17.26860 21.02408 1.000 19.80104 241 THR D CA 1
ATOM 3098 C C . THR A 1 229 ? -31.51229 17.10640 20.97107 1.000 19.54363 241 THR D C 1
ATOM 3099 O O . THR A 1 229 ? -32.18468 17.64547 21.78902 1.000 21.62853 241 THR D O 1
ATOM 3110 N N . ILE A 1 230 ? -32.03295 16.26016 20.05801 1.000 21.08844 242 ILE D N 1
ATOM 3111 C CA . ILE A 1 230 ? -33.47960 16.09089 19.89988 1.000 21.14820 242 ILE D CA 1
ATOM 3112 C C . ILE A 1 230 ? -33.77100 14.58181 19.87112 1.000 20.02115 242 ILE D C 1
ATOM 3113 O O . ILE A 1 230 ? -33.14277 13.83100 19.11628 1.000 21.00248 242 ILE D O 1
ATOM 3129 N N . GLY A 1 231 ? -34.67685 14.14404 20.66872 1.000 19.83588 243 GLY D N 1
ATOM 3130 C CA . GLY A 1 231 ? -35.04654 12.75393 20.73774 1.000 21.67912 243 GLY D CA 1
ATOM 3131 C C . GLY A 1 231 ? -35.95219 12.32271 19.57817 1.000 23.58429 243 GLY D C 1
ATOM 3132 O O . GLY A 1 231 ? -35.92979 11.13111 19.31462 1.000 28.33479 243 GLY D O 1
#